Protein AF-0000000066396099 (afdb_homodimer)

Solvent-accessible surface area (backbone atoms only — not comparable to full-atom values): 11880 Å² total; per-residue (Å²): 136,81,82,72,74,80,60,64,64,63,52,60,54,51,55,50,49,56,53,51,49,50,52,51,52,46,45,63,63,67,62,55,61,61,50,61,56,46,36,53,51,38,49,54,51,32,52,45,46,74,74,30,69,67,51,37,47,54,37,65,35,89,91,46,57,46,56,58,45,52,51,54,40,54,76,71,55,81,51,64,67,42,49,52,35,51,53,50,39,54,49,53,50,57,58,66,64,62,67,75,64,79,123,134,80,81,74,77,80,61,64,65,65,53,57,55,53,54,49,48,56,53,50,47,51,51,50,51,47,46,63,66,66,61,56,63,61,51,59,56,44,34,52,51,39,48,53,51,32,53,45,48,73,74,30,68,66,52,38,47,55,36,65,34,92,91,47,56,46,56,58,44,53,52,55,39,54,76,72,54,82,52,64,68,41,48,51,35,52,52,52,39,53,50,53,52,57,57,67,65,61,66,72,66,78,124

Secondary structure (DSSP, 8-state):
-------HHHHHHHHHHHHHHHHHHHHHHH--THHHHHHHHHHHHHHHHHH-HHHHHHHHSTT--HHHHHHHHHHH---HHHHHHHHHHHHHHHHTGGG----/-------HHHHHHHHHHHHHHHHHHHHHHH--THHHHHHHHHHHHHHHHHH-HHHHHHHHSTT--HHHHHHHHHHH---HHHHHHHHHHHHHHHHHHTT----

Radius of gyration: 26.14 Å; Cα contacts (8 Å, |Δi|>4): 152; chains: 2; bounding box: 43×108×33 Å

Organism: Mus musculus (NCBI:txid10090)

pLDDT: mean 83.15, std 18.8, range [32.84, 98.69]

Foldseek 3Di:
DPPPPPPPPVVVVVVVVVVVVVVVVVCVVPPPVVLVVLLVVLQVLLVCLVVDPVSLCQLVPPPHCNLVVLVVCLVVDPRPSSNVSSVSSVVSSVVVVPPPPPD/DPPPPPPPPVVVVVVVVVVVVVVVVVCVVPPPCVLVVLLVVLQVLLVCLVVDPVSLCQLVPPPHCNLVVLVVCLVVDPRPSSNVSSVSSVVSSVVVVPPPPPD

Structure (mmCIF, N/CA/C/O backbone):
data_AF-0000000066396099-model_v1
#
loop_
_entity.id
_entity.type
_entity.pdbx_description
1 polymer 'ATP/GTP binding protein 1'
#
loop_
_atom_site.group_PDB
_atom_site.id
_atom_site.type_symbol
_atom_site.label_atom_id
_atom_site.label_alt_id
_atom_site.label_comp_id
_atom_site.label_asym_id
_atom_site.label_entity_id
_atom_site.label_seq_id
_atom_site.pdbx_PDB_ins_code
_atom_site.Cartn_x
_atom_site.Cartn_y
_atom_site.Cartn_z
_atom_site.occupancy
_atom_site.B_iso_or_equiv
_atom_site.auth_seq_id
_atom_site.auth_comp_id
_atom_site.auth_asym_id
_atom_site.auth_atom_id
_atom_site.pdbx_PDB_model_num
ATOM 1 N N . MET A 1 1 ? 8.336 56.5 14.406 1 33.03 1 MET A N 1
ATOM 2 C CA . MET A 1 1 ? 8.82 55.406 13.578 1 33.03 1 MET A CA 1
ATOM 3 C C . MET A 1 1 ? 8.242 54.062 14.047 1 33.03 1 MET A C 1
ATOM 5 O O . MET A 1 1 ? 8.516 53.625 15.164 1 33.03 1 MET A O 1
ATOM 9 N N . SER A 1 2 ? 6.957 53.688 13.727 1 44.5 2 SER A N 1
ATOM 10 C CA . SER A 1 2 ? 6.148 52.531 14.117 1 44.5 2 SER A CA 1
ATOM 11 C C . SER A 1 2 ? 6.824 51.219 13.734 1 44.5 2 SER A C 1
ATOM 13 O O . SER A 1 2 ? 7.363 51.094 12.633 1 44.5 2 SER A O 1
ATOM 15 N N . LYS A 1 3 ? 7.512 50.531 14.625 1 46.53 3 LYS A N 1
ATOM 16 C CA . LYS A 1 3 ? 8.055 49.188 14.477 1 46.53 3 LYS A CA 1
ATOM 17 C C . LYS A 1 3 ? 7.094 48.281 13.711 1 46.53 3 LYS A C 1
ATOM 19 O O . LYS A 1 3 ? 6.027 47.906 14.227 1 46.53 3 LYS A O 1
ATOM 24 N N . LEU A 1 4 ? 6.984 48.438 12.422 1 47.69 4 LEU A N 1
ATOM 25 C CA . LEU A 1 4 ? 6.246 47.5 11.57 1 47.69 4 LEU A CA 1
ATOM 26 C C . LEU A 1 4 ? 6.652 46.062 11.859 1 47.69 4 LEU A C 1
ATOM 28 O O . LEU A 1 4 ? 7.832 45.719 11.766 1 47.69 4 LEU A O 1
ATOM 32 N N . LYS A 1 5 ? 6.004 45.406 12.672 1 47.47 5 LYS A N 1
ATOM 33 C CA . LYS A 1 5 ? 6.098 43.969 12.992 1 47.47 5 LYS A CA 1
ATOM 34 C C . LYS A 1 5 ? 6.398 43.156 11.742 1 47.47 5 LYS A C 1
ATOM 36 O O . LYS A 1 5 ? 5.699 43.25 10.734 1 47.47 5 LYS A O 1
ATOM 41 N N . VAL A 1 6 ? 7.625 42.688 11.414 1 45.09 6 VAL A N 1
ATOM 42 C CA . VAL A 1 6 ? 8.156 41.719 10.477 1 45.09 6 VAL A CA 1
ATOM 43 C C . VAL A 1 6 ? 7.242 40.5 10.422 1 45.09 6 VAL A C 1
ATOM 45 O O . VAL A 1 6 ? 7.555 39.438 11 1 45.09 6 VAL A O 1
ATOM 48 N N . VAL A 1 7 ? 6.039 40.562 10.633 1 43.91 7 VAL A N 1
ATOM 49 C CA . VAL A 1 7 ? 5.133 39.438 10.539 1 43.91 7 VAL A CA 1
ATOM 50 C C . VAL A 1 7 ? 5.238 38.812 9.148 1 43.91 7 VAL A C 1
ATOM 52 O O . VAL A 1 7 ? 4.836 37.656 8.945 1 43.91 7 VAL A O 1
ATOM 55 N N . GLY A 1 8 ? 5.648 39.594 8.172 1 46.16 8 GLY A N 1
ATOM 56 C CA . GLY A 1 8 ? 5.398 39.156 6.801 1 46.16 8 GLY A CA 1
ATOM 57 C C . GLY A 1 8 ? 6.301 38.031 6.352 1 46.16 8 GLY A C 1
ATOM 58 O O . GLY A 1 8 ? 5.973 37.312 5.414 1 46.16 8 GLY A O 1
ATOM 59 N N . GLU A 1 9 ? 7.516 38.062 6.633 1 48.97 9 GLU A N 1
ATOM 60 C CA . GLU A 1 9 ? 8.469 37.125 6.059 1 48.97 9 GLU A CA 1
ATOM 61 C C . GLU A 1 9 ? 8.234 35.719 6.574 1 48.97 9 GLU A C 1
ATOM 63 O O . GLU A 1 9 ? 8.461 34.75 5.855 1 48.97 9 GLU A O 1
ATOM 68 N N . LYS A 1 10 ? 7.965 35.531 7.781 1 50.78 10 LYS A N 1
ATOM 69 C CA . LYS A 1 10 ? 7.758 34.219 8.391 1 50.78 10 LYS A CA 1
ATOM 70 C C . LYS A 1 10 ? 6.598 33.5 7.727 1 50.78 10 LYS A C 1
ATOM 72 O O . LYS A 1 10 ? 6.574 32.25 7.699 1 50.78 10 LYS A O 1
ATOM 77 N N . SER A 1 11 ? 5.668 34.281 7.164 1 52.5 11 SER A N 1
ATOM 78 C CA . SER A 1 11 ? 4.473 33.688 6.574 1 52.5 11 SER A CA 1
ATOM 79 C C . SER A 1 11 ? 4.812 32.938 5.305 1 52.5 11 SER A C 1
ATOM 81 O O . SER A 1 11 ? 4.316 31.812 5.098 1 52.5 11 SER A O 1
ATOM 83 N N . LEU A 1 12 ? 5.738 33.531 4.484 1 52.62 12 LEU A N 1
ATOM 84 C CA . LEU A 1 12 ? 6.094 32.938 3.213 1 52.62 12 LEU A CA 1
ATOM 85 C C . LEU A 1 12 ? 6.812 31.594 3.438 1 52.62 12 LEU A C 1
ATOM 87 O O . LEU A 1 12 ? 6.598 30.641 2.693 1 52.62 12 LEU A O 1
ATOM 91 N N . THR A 1 13 ? 7.68 31.578 4.398 1 57.34 13 THR A N 1
ATOM 92 C CA . THR A 1 13 ? 8.508 30.406 4.625 1 57.34 13 THR A CA 1
ATOM 93 C C . THR A 1 13 ? 7.672 29.25 5.156 1 57.34 13 THR A C 1
ATOM 95 O O . THR A 1 13 ? 7.918 28.094 4.816 1 57.34 13 THR A O 1
ATOM 98 N N . ASN A 1 14 ? 6.719 29.625 6.016 1 59.75 14 ASN A N 1
ATOM 99 C CA . ASN A 1 14 ? 5.895 28.562 6.574 1 59.75 14 ASN A CA 1
ATOM 100 C C . ASN A 1 14 ? 5.027 27.891 5.508 1 59.75 14 ASN A C 1
ATOM 102 O O . ASN A 1 14 ? 4.828 26.688 5.523 1 59.75 14 ASN A O 1
ATOM 106 N N . SER A 1 15 ? 4.598 28.812 4.512 1 69.62 15 SER A N 1
ATOM 107 C CA . SER A 1 15 ? 3.789 28.297 3.412 1 69.62 15 SER A CA 1
ATOM 108 C C . SER A 1 15 ? 4.574 27.297 2.578 1 69.62 15 SER A C 1
ATOM 110 O O . SER A 1 15 ? 4.039 26.25 2.186 1 69.62 15 SER A O 1
ATOM 112 N N . SER A 1 16 ? 5.828 27.547 2.59 1 80.38 16 SER A N 1
ATOM 113 C CA . SER A 1 16 ? 6.672 26.703 1.751 1 80.38 16 SER A CA 1
ATOM 114 C C . SER A 1 16 ? 6.926 25.344 2.408 1 80.38 16 SER A C 1
ATOM 116 O O . SER A 1 16 ? 7.004 24.328 1.723 1 80.38 16 SER A O 1
ATOM 118 N N . ARG A 1 17 ? 6.883 25.359 3.789 1 90.75 17 ARG A N 1
ATOM 119 C CA . ARG A 1 17 ? 7.195 24.125 4.492 1 90.75 17 ARG A CA 1
ATOM 120 C C . ARG A 1 17 ? 6.074 23.109 4.328 1 90.75 17 ARG A C 1
ATOM 122 O O . ARG A 1 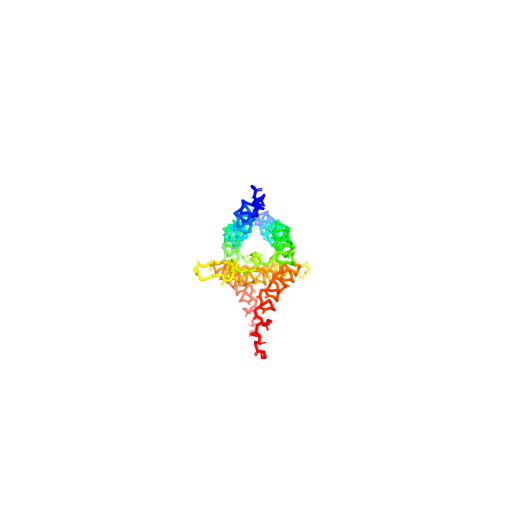17 ? 6.328 21.938 4.023 1 90.75 17 ARG A O 1
ATOM 129 N N . VAL A 1 18 ? 4.844 23.5 4.477 1 94.75 18 VAL A N 1
ATOM 130 C CA . VAL A 1 18 ? 3.715 22.578 4.355 1 94.75 18 VAL A CA 1
ATOM 131 C C . VAL A 1 18 ? 3.627 22.062 2.924 1 94.75 18 VAL A C 1
ATOM 133 O O . VAL A 1 18 ? 3.318 20.875 2.705 1 94.75 18 VAL A O 1
ATOM 136 N N . VAL A 1 19 ? 3.918 22.922 1.988 1 93.31 19 VAL A N 1
ATOM 137 C CA . VAL A 1 19 ? 3.902 22.531 0.583 1 93.31 19 VAL A CA 1
ATOM 138 C C . VAL A 1 19 ? 4.949 21.453 0.336 1 93.31 19 VAL A C 1
ATOM 140 O O . VAL A 1 19 ? 4.68 20.469 -0.354 1 93.31 19 VAL A O 1
ATOM 143 N N . GLY A 1 20 ? 6.059 21.625 0.982 1 95.12 20 GLY A N 1
ATOM 144 C CA . GLY A 1 20 ? 7.102 20.609 0.867 1 95.12 20 GLY A CA 1
ATOM 145 C C . GLY A 1 20 ? 6.715 19.281 1.485 1 95.12 20 GLY A C 1
ATOM 146 O O . GLY A 1 20 ? 6.961 18.219 0.901 1 95.12 20 GLY A O 1
ATOM 147 N N . LEU A 1 21 ? 6.047 19.234 2.566 1 97.19 21 LEU A N 1
ATOM 148 C CA . LEU A 1 21 ? 5.609 18.031 3.236 1 97.19 21 LEU A CA 1
ATOM 149 C C . LEU A 1 21 ? 4.508 17.328 2.439 1 97.19 21 LEU A C 1
ATOM 151 O O . LEU A 1 21 ? 4.508 16.109 2.309 1 97.19 21 LEU A O 1
ATOM 155 N N . LEU A 1 22 ? 3.633 18.109 1.872 1 97.12 22 LEU A N 1
ATOM 156 C CA . LEU A 1 22 ? 2.58 17.562 1.025 1 97.12 22 LEU A CA 1
ATOM 157 C C . LEU A 1 22 ? 3.17 16.906 -0.22 1 97.12 22 LEU A C 1
ATOM 159 O O . LEU A 1 22 ? 2.707 15.844 -0.648 1 97.12 22 LEU A O 1
ATOM 163 N N . ALA A 1 23 ? 4.18 17.516 -0.765 1 95.25 23 ALA A N 1
ATOM 164 C CA . ALA A 1 23 ? 4.84 16.938 -1.933 1 95.25 23 ALA A CA 1
ATOM 165 C C . ALA A 1 23 ? 5.508 15.609 -1.585 1 95.25 23 ALA A C 1
ATOM 167 O O . ALA A 1 23 ? 5.461 14.664 -2.371 1 95.25 23 ALA A O 1
ATOM 168 N N . GLN A 1 24 ? 6.117 15.531 -0.448 1 94.94 24 GLN A N 1
ATOM 169 C CA . GLN A 1 24 ? 6.707 14.281 0.02 1 94.94 24 GLN A CA 1
ATOM 170 C C . GLN A 1 24 ? 5.641 13.203 0.201 1 94.94 24 GLN A C 1
ATOM 172 O O . GLN A 1 24 ? 5.836 12.055 -0.198 1 94.94 24 GLN A O 1
ATOM 177 N N . LEU A 1 25 ? 4.508 13.531 0.756 1 95.75 25 LEU A N 1
ATOM 178 C CA . LEU A 1 25 ? 3.41 12.602 0.977 1 95.75 25 LEU A CA 1
ATOM 179 C C . LEU A 1 25 ? 2.869 12.07 -0.349 1 95.75 25 LEU A C 1
ATOM 181 O O . LEU A 1 25 ? 2.572 10.883 -0.474 1 95.75 25 LEU A O 1
ATOM 185 N N . GLU A 1 26 ? 2.775 12.945 -1.325 1 95 26 GLU A N 1
ATOM 186 C CA . GLU A 1 26 ? 2.354 12.547 -2.664 1 95 26 GLU A CA 1
ATOM 187 C C . GLU A 1 26 ? 3.34 11.562 -3.281 1 95 26 GLU A C 1
ATOM 189 O O . GLU A 1 26 ? 2.936 10.562 -3.887 1 95 26 GLU A O 1
ATOM 194 N N . LYS A 1 27 ? 4.602 11.781 -3.107 1 92.12 27 LYS A N 1
ATOM 195 C CA . LYS A 1 27 ? 5.633 10.906 -3.654 1 92.12 27 LYS A CA 1
ATOM 196 C C . LYS A 1 27 ? 5.582 9.523 -3.004 1 92.12 27 LYS A C 1
ATOM 198 O O . LYS A 1 27 ? 5.668 8.508 -3.689 1 92.12 27 LYS A O 1
ATOM 203 N N . ILE A 1 28 ? 5.492 9.43 -1.704 1 90.19 28 ILE A N 1
ATOM 204 C CA . ILE A 1 28 ? 5.367 8.164 -0.979 1 90.19 28 ILE A CA 1
ATOM 205 C C . ILE A 1 28 ? 4.184 7.371 -1.528 1 90.19 28 ILE A C 1
ATOM 207 O O . ILE A 1 28 ? 4.27 6.152 -1.691 1 90.19 28 ILE A O 1
ATOM 211 N N . ASN A 1 29 ? 3.121 8.023 -1.754 1 88.62 29 ASN A N 1
ATOM 212 C CA . ASN A 1 29 ? 1.896 7.387 -2.229 1 88.62 29 ASN A CA 1
ATOM 213 C C . ASN A 1 29 ? 2.057 6.855 -3.65 1 88.62 29 ASN A C 1
ATOM 215 O O . ASN A 1 29 ? 1.455 5.84 -4.008 1 88.62 29 ASN A O 1
ATOM 219 N N . THR A 1 30 ? 2.893 7.457 -4.531 1 85.44 30 THR A N 1
ATOM 220 C CA . THR A 1 30 ? 3.002 7.117 -5.945 1 85.44 30 THR A CA 1
ATOM 221 C C . THR A 1 30 ? 4.145 6.133 -6.176 1 85.44 30 THR A C 1
ATOM 223 O O . THR A 1 30 ? 4.047 5.25 -7.031 1 85.44 30 THR A O 1
ATOM 226 N N . ASP A 1 31 ? 5.305 6.285 -5.586 1 70.69 31 ASP A N 1
ATOM 227 C CA . ASP A 1 31 ? 6.543 5.578 -5.902 1 70.69 31 ASP A CA 1
ATOM 228 C C . ASP A 1 31 ? 6.555 4.188 -5.277 1 70.69 31 ASP A C 1
ATOM 230 O O . ASP A 1 31 ? 7.574 3.494 -5.309 1 70.69 31 ASP A O 1
ATOM 234 N N . SER A 1 32 ? 5.543 3.777 -4.887 1 68.19 32 SER A N 1
ATOM 235 C CA . SER A 1 32 ? 5.703 2.457 -4.285 1 68.19 32 SER A CA 1
ATOM 236 C C . SER A 1 32 ? 6.25 1.454 -5.293 1 68.19 32 SER A C 1
ATOM 238 O O . SER A 1 32 ? 5.527 1.009 -6.188 1 68.19 32 SER A O 1
ATOM 240 N N . THR A 1 33 ? 7.578 1.386 -5.719 1 74.25 33 THR A N 1
ATOM 241 C CA . THR A 1 33 ? 8.344 0.394 -6.469 1 74.25 33 THR A CA 1
ATOM 242 C C . THR A 1 33 ? 7.918 -1.02 -6.082 1 74.25 33 THR A C 1
ATOM 244 O O . THR A 1 33 ? 8.016 -1.945 -6.891 1 74.25 33 THR A O 1
ATOM 247 N N . GLU A 1 34 ? 7.371 -1.121 -5.031 1 79.75 34 GLU A N 1
ATOM 248 C CA . GLU A 1 34 ? 6.914 -2.406 -4.512 1 79.75 34 GLU A CA 1
ATOM 249 C C . GLU A 1 34 ? 5.855 -3.025 -5.418 1 79.75 34 GLU A C 1
ATOM 251 O O . GLU A 1 34 ? 5.836 -4.242 -5.617 1 79.75 34 GLU A O 1
ATOM 256 N N . SER A 1 35 ? 5.215 -2.24 -6.191 1 84.25 35 SER A N 1
ATOM 257 C CA . SER A 1 35 ? 4.16 -2.76 -7.055 1 84.25 35 SER A CA 1
ATOM 258 C C . SER A 1 35 ? 4.742 -3.484 -8.266 1 84.25 35 SER A C 1
ATOM 260 O O . SER A 1 35 ? 4.305 -4.586 -8.602 1 84.25 35 SER A O 1
ATOM 262 N N . ASP A 1 36 ? 5.816 -2.889 -8.836 1 88.38 36 ASP A N 1
ATOM 263 C CA . ASP A 1 36 ? 6.434 -3.541 -9.984 1 88.38 36 ASP A CA 1
ATOM 264 C C . ASP A 1 36 ? 7.039 -4.887 -9.594 1 88.38 36 ASP A C 1
ATOM 266 O O . ASP A 1 36 ? 6.883 -5.875 -10.312 1 88.38 36 ASP A O 1
ATOM 270 N N . THR A 1 37 ? 7.715 -4.848 -8.516 1 92.81 37 THR A N 1
ATOM 271 C CA . THR A 1 37 ? 8.328 -6.082 -8.031 1 92.81 37 THR A CA 1
ATOM 272 C C . THR A 1 37 ? 7.262 -7.129 -7.719 1 92.81 37 THR A C 1
ATOM 274 O O . THR A 1 37 ? 7.398 -8.297 -8.094 1 92.81 37 THR A O 1
ATOM 277 N N . ALA A 1 38 ? 6.176 -6.715 -7.141 1 94.06 38 ALA A N 1
ATOM 278 C CA . ALA A 1 38 ? 5.094 -7.641 -6.824 1 94.06 38 ALA A CA 1
ATOM 279 C C . ALA A 1 38 ? 4.453 -8.188 -8.094 1 94.06 38 ALA A C 1
ATOM 281 O O . ALA A 1 38 ? 4.156 -9.383 -8.188 1 94.06 38 ALA A O 1
ATOM 282 N N . ARG A 1 39 ? 4.27 -7.336 -9.078 1 95.62 39 ARG A N 1
ATOM 283 C CA . ARG A 1 39 ? 3.727 -7.758 -10.367 1 95.62 39 ARG A CA 1
ATOM 284 C C . ARG A 1 39 ? 4.59 -8.844 -10.992 1 95.62 39 ARG A C 1
ATOM 286 O O . ARG A 1 39 ? 4.074 -9.859 -11.469 1 95.62 39 ARG A O 1
ATOM 293 N N . TYR A 1 40 ? 5.902 -8.641 -10.914 1 97.31 40 TYR A N 1
ATOM 294 C CA . TYR A 1 40 ? 6.852 -9.586 -11.492 1 97.31 40 TYR A CA 1
ATOM 295 C C . TYR A 1 40 ? 6.816 -10.914 -10.734 1 97.31 40 TYR A C 1
ATOM 297 O O . TYR A 1 40 ? 6.695 -11.977 -11.352 1 97.31 40 TYR A O 1
ATOM 305 N N . VAL A 1 41 ? 6.852 -10.922 -9.477 1 97.69 41 VAL A N 1
ATOM 306 C CA . VAL A 1 41 ? 6.887 -12.125 -8.641 1 97.69 41 VAL A CA 1
ATOM 307 C C . VAL A 1 41 ? 5.594 -12.914 -8.82 1 97.69 41 VAL A C 1
ATOM 309 O O . VAL A 1 41 ? 5.625 -14.125 -9.023 1 97.69 41 VAL A O 1
ATOM 312 N N . THR A 1 42 ? 4.48 -12.273 -8.875 1 98.31 42 THR A N 1
ATOM 313 C CA . THR A 1 42 ? 3.203 -12.969 -8.992 1 98.31 42 THR A CA 1
ATOM 314 C C . THR A 1 42 ? 3.029 -13.547 -10.398 1 98.31 42 THR A C 1
ATOM 316 O O . THR A 1 42 ? 2.441 -14.617 -10.562 1 98.31 42 THR A O 1
ATOM 319 N N . SER A 1 43 ? 3.551 -12.906 -11.398 1 98.25 43 SER A N 1
ATOM 320 C CA . SER A 1 43 ? 3.531 -13.453 -12.75 1 98.25 43 SER A CA 1
ATOM 321 C C . SER A 1 43 ? 4.332 -14.742 -12.836 1 98.25 43 SER A C 1
ATOM 323 O O . SER A 1 43 ? 3.904 -15.703 -13.484 1 98.25 43 SER A O 1
ATOM 325 N N . LYS A 1 44 ? 5.457 -14.82 -12.18 1 97.31 44 LYS A N 1
ATOM 326 C CA . LYS A 1 44 ? 6.281 -16.016 -12.164 1 97.31 44 LYS A CA 1
ATOM 327 C C . LYS A 1 44 ? 5.574 -17.172 -11.445 1 97.31 44 LYS A C 1
ATOM 329 O O . LYS A 1 44 ? 5.586 -18.312 -11.914 1 97.31 44 LYS A O 1
ATOM 334 N N . ILE A 1 45 ? 4.98 -16.875 -10.383 1 98 45 ILE A N 1
ATOM 335 C CA . ILE A 1 45 ? 4.23 -17.875 -9.641 1 98 45 ILE A CA 1
ATOM 336 C C . ILE A 1 45 ? 3.084 -18.406 -10.5 1 98 45 ILE A C 1
ATOM 338 O O . ILE A 1 45 ? 2.855 -19.625 -10.562 1 98 45 ILE A O 1
ATOM 342 N N . LEU A 1 46 ? 2.385 -17.531 -11.148 1 97.94 46 LEU A N 1
ATOM 343 C CA . LEU A 1 46 ? 1.279 -17.922 -12.023 1 97.94 46 LEU A CA 1
ATOM 344 C C . LEU A 1 46 ? 1.762 -18.844 -13.133 1 97.94 46 LEU A C 1
ATOM 346 O O . LEU A 1 46 ? 1.176 -19.906 -13.359 1 97.94 46 LEU A O 1
ATOM 350 N N . HIS A 1 47 ? 2.814 -18.469 -13.758 1 97.12 47 HIS A N 1
ATOM 351 C CA . HIS A 1 47 ? 3.371 -19.312 -14.812 1 97.12 47 HIS A CA 1
ATOM 352 C C . HIS A 1 47 ? 3.697 -20.703 -14.305 1 97.12 47 HIS A C 1
ATOM 354 O O . HIS A 1 47 ? 3.354 -21.703 -14.938 1 97.12 47 HIS A O 1
ATOM 360 N N . LEU A 1 48 ? 4.348 -20.828 -13.148 1 95.69 48 LEU A N 1
ATOM 361 C CA . LEU A 1 48 ? 4.707 -22.109 -12.555 1 95.69 48 LEU A CA 1
ATOM 362 C C . LEU A 1 48 ? 3.457 -22.922 -12.219 1 95.69 48 LEU A C 1
ATOM 364 O O . LEU A 1 48 ? 3.398 -24.125 -12.492 1 95.69 48 LEU A O 1
ATOM 368 N N . ALA A 1 49 ? 2.494 -22.266 -11.633 1 94.69 49 ALA A N 1
ATOM 369 C CA . ALA A 1 49 ? 1.254 -22.938 -11.258 1 94.69 49 ALA A CA 1
ATOM 370 C C . ALA A 1 49 ? 0.538 -23.469 -12.492 1 94.69 49 ALA A C 1
ATOM 372 O O . ALA A 1 49 ? -0.067 -24.547 -12.445 1 94.69 49 ALA A O 1
ATOM 373 N N . GLN A 1 50 ? 0.613 -22.797 -13.578 1 94.75 50 GLN A N 1
ATOM 374 C CA . GLN A 1 50 ? -0.047 -23.203 -14.812 1 94.75 50 GLN A CA 1
ATOM 375 C C . GLN A 1 50 ? 0.717 -24.344 -15.484 1 94.75 50 GLN A C 1
ATOM 377 O O . GLN A 1 50 ? 0.12 -25.188 -16.156 1 94.75 50 GLN A O 1
ATOM 382 N N . SER A 1 51 ? 1.979 -24.391 -15.289 1 92.5 51 SER A N 1
ATOM 383 C CA . SER A 1 51 ? 2.807 -25.328 -16.047 1 92.5 51 SER A CA 1
ATOM 384 C C . SER A 1 51 ? 3.107 -26.578 -15.234 1 92.5 51 SER A C 1
ATOM 386 O O . SER A 1 51 ? 3.479 -27.609 -15.789 1 92.5 51 SER A O 1
ATOM 388 N N . GLN A 1 52 ? 2.973 -26.531 -13.867 1 91.12 52 GLN A N 1
ATOM 389 C CA . GLN A 1 52 ? 3.443 -27.641 -13.031 1 91.12 52 GLN A CA 1
ATOM 390 C C . GLN A 1 52 ? 2.391 -28.031 -12 1 91.12 52 GLN A C 1
ATOM 392 O O . GLN A 1 52 ? 2.088 -27.266 -11.086 1 91.12 52 GLN A O 1
ATOM 397 N N . GLU A 1 53 ? 2.02 -29.312 -11.977 1 90.12 53 GLU A N 1
ATOM 398 C CA . GLU A 1 53 ? 1.044 -29.828 -11.031 1 90.12 53 GLU A CA 1
ATOM 399 C C . GLU A 1 53 ? 1.646 -29.953 -9.633 1 90.12 53 GLU A C 1
ATOM 401 O O . GLU A 1 53 ? 0.966 -29.703 -8.633 1 90.12 53 GLU A O 1
ATOM 406 N N . LYS A 1 54 ? 2.795 -30.312 -9.578 1 88.44 54 LYS A N 1
ATOM 407 C CA . LYS A 1 54 ? 3.49 -30.453 -8.297 1 88.44 54 LYS A CA 1
ATOM 408 C C . LYS A 1 54 ? 3.484 -29.125 -7.531 1 88.44 54 LYS A C 1
ATOM 410 O O . LYS A 1 54 ? 3.324 -29.125 -6.309 1 88.44 54 LYS A O 1
ATOM 415 N N . THR A 1 55 ? 3.627 -28.062 -8.273 1 91.81 55 THR A N 1
ATOM 416 C CA . THR A 1 55 ? 3.607 -26.734 -7.664 1 91.81 55 THR A CA 1
ATOM 417 C C . THR A 1 55 ? 2.246 -26.438 -7.043 1 91.81 55 THR A C 1
ATOM 419 O O . THR A 1 55 ? 2.166 -25.938 -5.918 1 91.81 55 THR A O 1
ATOM 422 N N . ARG A 1 56 ? 1.221 -26.734 -7.664 1 92.94 56 ARG A N 1
ATOM 423 C CA . ARG A 1 56 ? -0.126 -26.531 -7.145 1 92.94 56 ARG A CA 1
ATOM 424 C C . ARG A 1 56 ? -0.35 -27.312 -5.863 1 92.94 56 ARG A C 1
ATOM 426 O O . ARG A 1 56 ? -0.914 -26.797 -4.895 1 92.94 56 ARG A O 1
ATOM 433 N N . ARG A 1 57 ? 0.143 -28.5 -5.852 1 89.38 57 ARG A N 1
ATOM 434 C CA . ARG A 1 57 ? 0.008 -29.359 -4.672 1 89.38 57 ARG A CA 1
ATOM 435 C C . ARG A 1 57 ? 0.812 -28.812 -3.502 1 89.38 57 ARG A C 1
ATOM 437 O O . ARG A 1 57 ? 0.311 -28.734 -2.377 1 89.38 57 ARG A O 1
ATOM 444 N N . GLU A 1 58 ? 1.991 -28.375 -3.791 1 90.56 58 GLU A N 1
ATOM 445 C CA . GLU A 1 58 ? 2.869 -27.812 -2.764 1 90.56 58 GLU A CA 1
ATOM 446 C C . GLU A 1 58 ? 2.264 -26.578 -2.129 1 90.56 58 GLU A C 1
ATOM 448 O O . GLU A 1 58 ? 2.338 -26.391 -0.911 1 90.56 58 GLU A O 1
ATOM 453 N N . MET A 1 59 ? 1.611 -25.797 -2.904 1 93.19 59 MET A N 1
ATOM 454 C CA . MET A 1 59 ? 1.034 -24.547 -2.416 1 93.19 59 MET A CA 1
ATOM 455 C C . MET A 1 59 ? -0.213 -24.812 -1.58 1 93.19 59 MET A C 1
ATOM 457 O O . MET A 1 59 ? -0.602 -23.984 -0.756 1 93.19 59 MET A O 1
ATOM 461 N N . THR A 1 60 ? -0.751 -25.953 -1.805 1 91.44 60 THR A N 1
ATOM 462 C CA . THR A 1 60 ? -2.006 -26.266 -1.125 1 91.44 60 THR A CA 1
ATOM 463 C C . THR A 1 60 ? -1.794 -27.328 -0.053 1 91.44 60 THR A C 1
ATOM 465 O O . THR A 1 60 ? -2.732 -27.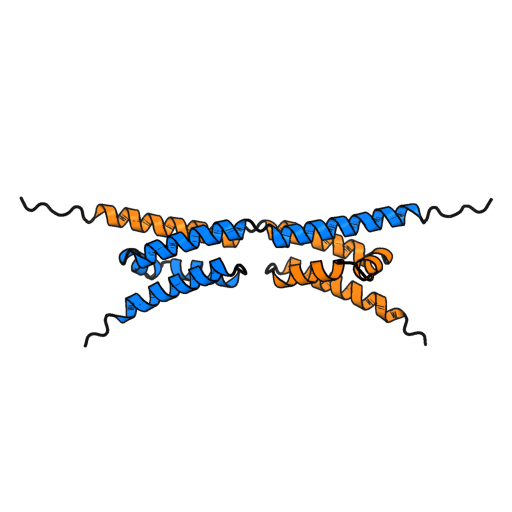688 0.657 1 91.44 60 THR A O 1
ATOM 468 N N . THR A 1 61 ? -0.576 -27.828 0.055 1 87.69 61 THR A N 1
ATOM 469 C CA . THR A 1 61 ? -0.282 -28.906 0.99 1 87.69 61 THR A CA 1
ATOM 470 C C . THR A 1 61 ? -0.477 -28.438 2.432 1 87.69 61 THR A C 1
ATOM 472 O O . THR A 1 61 ? -0.306 -27.25 2.736 1 87.69 61 THR A O 1
ATOM 475 N N . LYS A 1 62 ? -0.825 -29.391 3.293 1 85.88 62 LYS A N 1
ATOM 476 C CA . LYS A 1 62 ? -1.003 -29.125 4.719 1 85.88 62 LYS A CA 1
ATOM 477 C C . LYS A 1 62 ? 0.275 -28.562 5.332 1 85.88 62 LYS A C 1
ATOM 479 O O . LYS A 1 62 ? 1.366 -29.094 5.102 1 85.88 62 LYS A O 1
ATOM 484 N N . GLY A 1 63 ? 0.216 -27.531 6.066 1 88.31 63 GLY A N 1
ATOM 485 C CA . GLY A 1 63 ? 1.367 -26.906 6.699 1 88.31 63 GLY A CA 1
ATOM 486 C C . GLY A 1 63 ? 2.045 -25.875 5.816 1 88.31 63 GLY A C 1
ATOM 487 O O . GLY A 1 63 ? 2.926 -25.141 6.277 1 88.31 63 GLY A O 1
ATOM 488 N N . SER A 1 64 ? 1.594 -25.812 4.477 1 87.12 64 SER A N 1
ATOM 489 C CA . SER A 1 64 ? 2.146 -24.797 3.588 1 87.12 64 SER A CA 1
ATOM 490 C C . SER A 1 64 ? 1.506 -23.438 3.836 1 87.12 64 SER A C 1
ATOM 492 O O . SER A 1 64 ? 0.344 -23.359 4.238 1 87.12 64 SER A O 1
ATOM 494 N N . THR A 1 65 ? 2.332 -22.438 3.602 1 92 65 THR A N 1
ATOM 495 C CA . THR A 1 65 ? 1.796 -21.109 3.82 1 92 65 THR A CA 1
ATOM 496 C C . THR A 1 65 ? 1.532 -20.406 2.492 1 92 65 THR A C 1
ATOM 498 O O . THR A 1 65 ? 1.412 -19.172 2.445 1 92 65 THR A O 1
ATOM 501 N N . GLY A 1 66 ? 1.569 -21.172 1.411 1 93.81 66 GLY A N 1
ATOM 502 C CA . GLY A 1 66 ? 1.434 -20.578 0.091 1 93.81 66 GLY A CA 1
ATOM 503 C C . GLY A 1 66 ? 0.157 -19.766 -0.072 1 93.81 66 GLY A C 1
ATOM 504 O O . GLY A 1 66 ? 0.202 -18.594 -0.43 1 93.81 66 GLY A O 1
ATOM 505 N N . MET A 1 67 ? -0.968 -20.391 0.336 1 94 67 MET A N 1
ATOM 506 C CA . MET A 1 67 ? -2.26 -19.719 0.199 1 94 67 MET A CA 1
ATOM 507 C C . MET A 1 67 ? -2.352 -18.516 1.131 1 94 67 MET A C 1
ATOM 509 O O . MET A 1 67 ? -2.879 -17.469 0.75 1 94 67 MET A O 1
ATOM 513 N N . GLU A 1 68 ? -1.824 -18.703 2.303 1 95.88 68 GLU A N 1
ATOM 514 C CA . GLU A 1 68 ? -1.867 -17.609 3.271 1 95.88 68 GLU A CA 1
ATOM 515 C C . GLU A 1 68 ? -1.087 -16.391 2.773 1 95.88 68 GLU A C 1
ATOM 517 O O . GLU A 1 68 ? -1.533 -15.258 2.928 1 95.88 68 GLU A O 1
ATOM 522 N N . VAL A 1 69 ? 0.03 -16.594 2.17 1 97 69 VAL A N 1
ATOM 523 C CA . VAL A 1 69 ? 0.865 -15.523 1.636 1 97 69 VAL A CA 1
ATOM 524 C C . VAL A 1 69 ? 0.131 -14.812 0.5 1 97 69 VAL A C 1
ATOM 526 O O . VAL A 1 69 ? 0.097 -13.578 0.448 1 97 69 VAL A O 1
ATOM 529 N N . LEU A 1 70 ? -0.519 -15.539 -0.333 1 98 70 LEU A N 1
ATOM 530 C CA . LEU A 1 70 ? -1.251 -14.953 -1.451 1 98 70 LEU A CA 1
ATOM 531 C C . LEU A 1 70 ? -2.42 -14.109 -0.953 1 98 70 LEU A C 1
ATOM 533 O O . LEU A 1 70 ? -2.623 -12.984 -1.418 1 98 70 LEU A O 1
ATOM 537 N N . LEU A 1 71 ? -3.094 -14.594 0.014 1 97.81 71 LEU A N 1
ATOM 538 C CA . LEU A 1 71 ? -4.258 -13.891 0.54 1 97.81 71 LEU A CA 1
ATOM 539 C C . LEU A 1 71 ? -3.832 -12.633 1.291 1 97.81 71 LEU A C 1
ATOM 541 O O . LEU A 1 71 ? -4.465 -11.578 1.159 1 97.81 71 LEU A O 1
ATOM 545 N N . SER A 1 72 ? -2.84 -12.797 2.094 1 95.25 72 SER A N 1
ATOM 546 C CA . SER A 1 72 ? -2.35 -11.625 2.807 1 95.25 72 SER A CA 1
ATOM 547 C C . SER A 1 72 ? -1.892 -10.539 1.838 1 95.25 72 SER A C 1
ATOM 549 O O . SER A 1 72 ? -2.143 -9.352 2.062 1 95.25 72 SER A O 1
ATOM 551 N N . THR A 1 73 ? -1.169 -10.883 0.795 1 94.44 73 THR A N 1
ATOM 552 C CA . THR A 1 73 ? -0.736 -9.922 -0.213 1 94.44 73 THR A CA 1
ATOM 553 C C . THR A 1 73 ? -1.938 -9.258 -0.883 1 94.44 73 THR A C 1
ATOM 555 O O . THR A 1 73 ? -1.941 -8.047 -1.106 1 94.44 73 THR A O 1
ATOM 558 N N . LEU A 1 74 ? -2.994 -10.062 -1.176 1 96.06 74 LEU A N 1
ATOM 559 C CA . LEU A 1 74 ? -4.199 -9.555 -1.817 1 96.06 74 LEU A CA 1
ATOM 560 C C . LEU A 1 74 ? -4.875 -8.5 -0.946 1 96.06 74 LEU A C 1
ATOM 562 O O . LEU A 1 74 ? -5.344 -7.477 -1.452 1 96.06 74 LEU A O 1
ATOM 566 N N . GLU A 1 75 ? -4.887 -8.602 0.332 1 93.31 75 GLU A N 1
ATOM 567 C CA . GLU A 1 75 ? -5.523 -7.699 1.284 1 93.31 75 GLU A CA 1
ATOM 568 C C . GLU A 1 75 ? -4.801 -6.359 1.34 1 93.31 75 GLU A C 1
ATOM 570 O O . GLU A 1 75 ? -5.395 -5.34 1.694 1 93.31 75 GLU A O 1
ATOM 575 N N . ASN A 1 76 ? -3.588 -6.383 0.889 1 87.25 76 ASN A N 1
ATOM 576 C CA . ASN A 1 76 ? -2.762 -5.203 1.132 1 87.25 76 ASN A CA 1
ATOM 577 C C . ASN A 1 76 ? -2.346 -4.531 -0.173 1 87.25 76 ASN A C 1
ATOM 579 O O . ASN A 1 76 ? -1.666 -3.504 -0.158 1 87.25 76 ASN A O 1
ATOM 583 N N . THR A 1 77 ? -2.699 -5.129 -1.316 1 89.31 77 THR A N 1
ATOM 584 C CA . THR A 1 77 ? -2.242 -4.602 -2.598 1 89.31 77 THR A CA 1
ATOM 585 C C . THR A 1 77 ? -3.357 -3.822 -3.289 1 89.31 77 THR A C 1
ATOM 587 O O . THR A 1 77 ? -4.508 -4.266 -3.316 1 89.31 77 THR A O 1
ATOM 590 N N . LYS A 1 78 ? -3.035 -2.635 -3.824 1 85.31 78 LYS A N 1
ATOM 591 C CA . LYS A 1 78 ? -3.986 -1.84 -4.594 1 85.31 78 LYS A CA 1
ATOM 592 C C . LYS A 1 78 ? -3.707 -1.944 -6.09 1 85.31 78 LYS A C 1
ATOM 594 O O . LYS A 1 78 ? -4.566 -1.619 -6.91 1 85.31 78 LYS A O 1
ATOM 599 N N . ASP A 1 79 ? -2.541 -2.408 -6.383 1 88.44 79 ASP A N 1
ATOM 600 C CA . ASP A 1 79 ? -2.133 -2.5 -7.781 1 88.44 79 ASP A CA 1
ATOM 601 C C . ASP A 1 79 ? -2.973 -3.529 -8.531 1 88.44 79 ASP A C 1
ATOM 603 O O . ASP A 1 79 ? -2.957 -4.715 -8.195 1 88.44 79 ASP A O 1
ATOM 607 N N . LEU A 1 80 ? -3.637 -3.098 -9.609 1 92.44 80 LEU A N 1
ATOM 608 C CA . LEU A 1 80 ? -4.645 -3.889 -10.305 1 92.44 80 LEU A CA 1
ATOM 609 C C . LEU A 1 80 ? -4.02 -5.125 -10.945 1 92.44 80 LEU A C 1
ATOM 61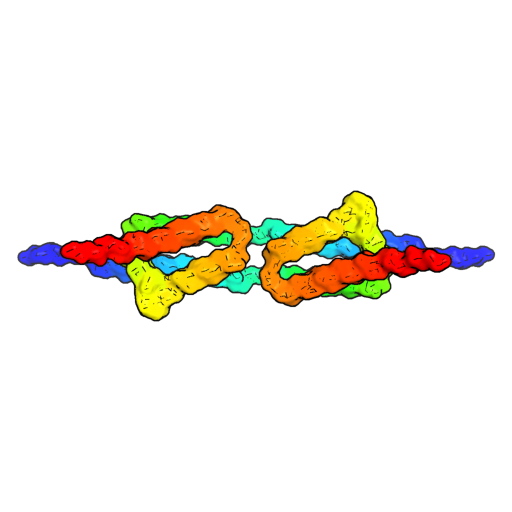1 O O . LEU A 1 80 ? -4.566 -6.227 -10.844 1 92.44 80 LEU A O 1
ATOM 615 N N . GLN A 1 81 ? -2.883 -4.984 -11.539 1 95.69 81 GLN A N 1
ATOM 616 C CA . GLN A 1 81 ? -2.273 -6.129 -12.203 1 95.69 81 GLN A CA 1
ATOM 617 C C . GLN A 1 81 ? -1.835 -7.184 -11.188 1 95.69 81 GLN A C 1
ATOM 619 O O . GLN A 1 81 ? -1.96 -8.383 -11.438 1 95.69 81 GLN A O 1
ATOM 624 N N . THR A 1 82 ? -1.271 -6.758 -10.102 1 96.56 82 THR A N 1
ATOM 625 C CA . THR A 1 82 ? -0.917 -7.695 -9.047 1 96.56 82 THR A CA 1
ATOM 626 C C . THR A 1 82 ? -2.156 -8.414 -8.516 1 96.56 82 THR A C 1
ATOM 628 O O . THR A 1 82 ? -2.145 -9.633 -8.336 1 96.56 82 THR A O 1
ATOM 631 N N . VAL A 1 83 ? -3.234 -7.781 -8.352 1 97.5 83 VAL A N 1
ATOM 632 C CA . VAL A 1 83 ? -4.492 -8.352 -7.879 1 97.5 83 VAL A CA 1
ATOM 633 C C . VAL A 1 83 ? -4.977 -9.414 -8.859 1 97.5 83 VAL A C 1
ATOM 635 O O . VAL A 1 83 ? -5.309 -10.531 -8.453 1 97.5 83 VAL A O 1
ATOM 638 N N . LEU A 1 84 ? -4.934 -9.125 -10.109 1 98.44 84 LEU A N 1
ATOM 639 C CA . LEU A 1 84 ? -5.395 -10.055 -11.141 1 98.44 84 LEU A CA 1
ATOM 640 C C . LEU A 1 84 ? -4.516 -11.297 -11.18 1 98.44 84 LEU A C 1
ATOM 642 O O . LEU A 1 84 ? -5.023 -12.414 -11.32 1 98.44 84 LEU A O 1
ATOM 646 N N . ASN A 1 85 ? -3.279 -11.078 -11.094 1 98.19 85 ASN A N 1
ATOM 647 C CA . ASN A 1 85 ? -2.367 -12.219 -11.07 1 98.19 85 ASN A CA 1
ATOM 648 C C . ASN A 1 85 ? -2.668 -13.148 -9.891 1 98.19 85 ASN A C 1
ATOM 650 O O . ASN A 1 85 ? -2.717 -14.367 -10.055 1 98.19 85 ASN A O 1
ATOM 654 N N . ILE A 1 86 ? -2.836 -12.617 -8.703 1 98.69 86 ILE A N 1
ATOM 655 C CA . ILE A 1 86 ? -3.098 -13.414 -7.512 1 98.69 86 ILE A CA 1
ATOM 656 C C . ILE A 1 86 ? -4.418 -14.164 -7.676 1 98.69 86 ILE A C 1
ATOM 658 O O . ILE A 1 86 ? -4.5 -15.359 -7.375 1 98.69 86 ILE A O 1
ATOM 662 N N . LEU A 1 87 ? -5.398 -13.523 -8.227 1 98.44 87 LEU A N 1
ATOM 663 C CA . LEU A 1 87 ? -6.691 -14.172 -8.445 1 98.44 87 LEU A CA 1
ATOM 664 C C . LEU A 1 87 ? -6.562 -15.336 -9.422 1 98.44 87 LEU A C 1
ATOM 666 O O . LEU A 1 87 ? -7.156 -16.391 -9.211 1 98.44 87 LEU A O 1
ATOM 670 N N . SER A 1 88 ? -5.789 -15.172 -10.406 1 98.25 88 SER A N 1
ATOM 671 C CA . SER A 1 88 ? -5.543 -16.234 -11.367 1 98.25 88 SER A CA 1
ATOM 672 C C . SER A 1 88 ? -4.836 -17.422 -10.719 1 98.25 88 SER A C 1
ATOM 674 O O . SER A 1 88 ? -5.164 -18.578 -11 1 98.25 88 SER A O 1
ATOM 676 N N . ILE A 1 89 ? -3.855 -17.141 -9.906 1 98.12 89 ILE A N 1
ATOM 677 C CA . ILE A 1 89 ? -3.156 -18.203 -9.188 1 98.12 89 ILE A CA 1
ATOM 678 C C . ILE A 1 89 ? -4.148 -19 -8.336 1 98.12 89 ILE A C 1
ATOM 680 O O . ILE A 1 89 ? -4.156 -20.219 -8.359 1 98.12 89 ILE A O 1
ATOM 684 N N . LEU A 1 90 ? -4.988 -18.266 -7.641 1 97.56 90 LEU A N 1
ATOM 685 C CA . LEU A 1 90 ? -5.945 -18.922 -6.75 1 97.56 90 LEU A CA 1
ATOM 686 C C . LEU A 1 90 ? -6.914 -19.797 -7.535 1 97.56 90 LEU A C 1
ATOM 688 O O . LEU A 1 90 ? -7.262 -20.891 -7.094 1 97.56 90 LEU A O 1
ATOM 692 N N . ILE A 1 91 ? -7.324 -19.406 -8.664 1 97.25 91 ILE A N 1
ATOM 693 C CA . ILE A 1 91 ? -8.203 -20.172 -9.531 1 97.25 91 ILE A CA 1
ATOM 694 C C . ILE A 1 91 ? -7.496 -21.453 -9.984 1 97.25 91 ILE A C 1
ATOM 696 O O . ILE A 1 91 ? -8.086 -22.531 -9.977 1 97.25 91 ILE A O 1
ATOM 700 N N . GLU A 1 92 ? -6.285 -21.359 -10.359 1 95.88 92 GLU A N 1
ATOM 701 C CA . GLU A 1 92 ? -5.504 -22.531 -10.727 1 95.88 92 GLU A CA 1
ATOM 702 C C . GLU A 1 92 ? -5.441 -23.531 -9.578 1 95.88 92 GLU A C 1
ATOM 704 O O . GLU A 1 92 ? -5.539 -24.75 -9.805 1 95.88 92 GLU A O 1
ATOM 709 N N . LEU A 1 93 ? -5.234 -23.047 -8.398 1 94.19 93 LEU A N 1
ATOM 710 C CA . LEU A 1 93 ? -5.094 -23.906 -7.227 1 94.19 93 LEU A CA 1
ATOM 711 C C . LEU A 1 93 ? -6.395 -24.641 -6.934 1 94.19 93 LEU A C 1
ATOM 713 O O . LEU A 1 93 ? -6.379 -25.812 -6.562 1 94.19 93 LEU A O 1
ATOM 717 N N . VAL A 1 94 ? -7.559 -24.047 -7.109 1 92.94 94 VAL A N 1
ATOM 718 C CA . VAL A 1 94 ? -8.859 -24.625 -6.797 1 92.94 94 VAL A CA 1
ATOM 719 C C . VAL A 1 94 ? -9.305 -25.547 -7.938 1 92.94 94 VAL A C 1
ATOM 721 O O . VAL A 1 94 ? -9.961 -26.562 -7.707 1 92.94 94 VAL A O 1
ATOM 724 N N . SER A 1 95 ? -9.039 -25.234 -9.164 1 89.38 95 SER A N 1
ATOM 725 C CA . SER A 1 95 ? -9.461 -26 -10.336 1 89.38 95 SER A CA 1
ATOM 726 C C . SER A 1 95 ? -8.758 -27.344 -10.398 1 89.38 95 SER A C 1
ATOM 728 O O . SER A 1 95 ? -9.305 -28.312 -10.945 1 89.38 95 SER A O 1
ATOM 730 N N . SER A 1 96 ? -7.621 -27.438 -10.078 1 75 96 SER A N 1
ATOM 731 C CA . SER A 1 96 ? -6.871 -28.688 -10.125 1 75 96 SER A CA 1
ATOM 732 C C . SER A 1 96 ? -7.441 -29.719 -9.156 1 75 96 SER A C 1
ATOM 734 O O . SER A 1 96 ? -7.328 -30.922 -9.383 1 75 96 SER A O 1
ATOM 736 N N . GLY A 1 97 ? -8.016 -29.266 -8.016 1 64.88 97 GLY A N 1
ATOM 737 C CA . GLY A 1 97 ? -8.578 -30.219 -7.059 1 64.88 97 GLY A CA 1
ATOM 738 C C . GLY A 1 97 ? -9.852 -30.875 -7.555 1 64.88 97 GLY A C 1
ATOM 739 O O . GLY A 1 97 ? -10.219 -31.953 -7.082 1 64.88 97 GLY A O 1
ATOM 740 N N . GLY A 1 98 ? -10.641 -30.203 -8.305 1 55.75 98 GLY A N 1
ATOM 741 C CA . GLY A 1 98 ? -11.945 -30.75 -8.664 1 55.75 98 GLY A CA 1
ATOM 742 C C . GLY A 1 98 ? -11.859 -31.891 -9.656 1 55.75 98 GLY A C 1
ATOM 743 O O . GLY A 1 98 ? -12.883 -32.375 -10.125 1 55.75 98 GLY A O 1
ATOM 744 N N . GLY A 1 99 ? -10.797 -32.125 -10.328 1 49.12 99 GLY A N 1
ATOM 745 C CA . GLY A 1 99 ? -10.914 -33.219 -11.266 1 49.12 99 GLY A CA 1
ATOM 746 C C . GLY A 1 99 ? -11.203 -34.562 -10.602 1 49.12 99 GLY A C 1
ATOM 747 O O . GLY A 1 99 ? -11.383 -35.562 -11.281 1 49.12 99 GLY A O 1
ATOM 748 N N . ARG A 1 100 ? -10.883 -34.844 -9.383 1 49.38 100 ARG A N 1
ATOM 749 C CA . ARG A 1 100 ? -11.109 -36.25 -9.008 1 49.38 100 ARG A CA 1
ATOM 750 C C . ARG A 1 100 ? -12.562 -36.469 -8.633 1 49.38 100 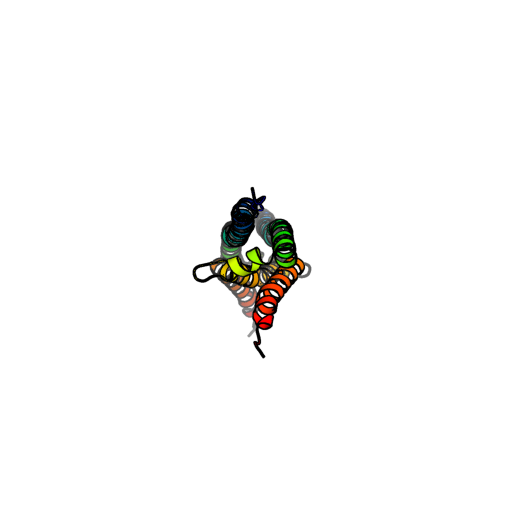ARG A C 1
ATOM 752 O O . ARG A 1 100 ? -12.945 -36.344 -7.473 1 49.38 100 ARG A O 1
ATOM 759 N N . ARG A 1 101 ? -13.586 -35.812 -9.156 1 44.94 101 ARG A N 1
ATOM 760 C CA . ARG A 1 101 ? -14.859 -36.469 -8.953 1 44.94 101 ARG A CA 1
ATOM 761 C C . ARG A 1 101 ? -14.867 -37.844 -9.586 1 44.94 101 ARG A C 1
ATOM 763 O O . ARG A 1 101 ? -14.688 -38 -10.797 1 44.94 101 ARG A O 1
ATOM 770 N N . ALA A 1 102 ? -14.297 -38.812 -8.883 1 43.12 102 ALA A N 1
ATOM 771 C CA . ALA A 1 102 ? -14.562 -40.219 -9.219 1 43.12 102 ALA A CA 1
ATOM 772 C C . ALA A 1 102 ? -16.016 -40.406 -9.609 1 43.12 102 ALA A C 1
ATOM 774 O O . ALA A 1 102 ? -16.922 -40.062 -8.852 1 43.12 102 ALA A O 1
ATOM 775 N N . SER A 1 103 ? -16.297 -40.25 -10.898 1 36.12 103 SER A N 1
ATOM 776 C CA . SER A 1 103 ? -17.406 -41.094 -11.312 1 36.12 103 SER A CA 1
ATOM 777 C C . SER A 1 103 ? -17.125 -42.594 -11.031 1 36.12 103 SER A C 1
ATOM 779 O O . SER A 1 103 ? -15.984 -43.031 -11.117 1 36.12 103 SER A O 1
ATOM 781 N N . MET B 1 1 ? 19.062 -53.875 -17.109 1 32.84 1 MET B N 1
ATOM 782 C CA . MET B 1 1 ? 19.359 -52.688 -16.312 1 32.84 1 MET B CA 1
ATOM 783 C C . MET B 1 1 ? 18.438 -51.531 -16.672 1 32.84 1 MET B C 1
ATOM 785 O O . MET B 1 1 ? 18.469 -51.031 -17.797 1 32.84 1 MET B O 1
ATOM 789 N N . SER B 1 2 ? 17.141 -51.469 -16.172 1 45.72 2 SER B N 1
ATOM 790 C CA . SER B 1 2 ? 16.031 -50.531 -16.422 1 45.72 2 SER B CA 1
ATOM 791 C C . SER B 1 2 ? 16.406 -49.094 -16.094 1 45.72 2 SER B C 1
ATOM 793 O O . SER B 1 2 ? 17.016 -48.844 -15.055 1 45.72 2 SER B O 1
ATOM 795 N N . LYS B 1 3 ? 16.797 -48.281 -17.047 1 47.53 3 LYS B N 1
ATOM 796 C CA . LYS B 1 3 ? 17.031 -46.844 -16.953 1 47.53 3 LYS B CA 1
ATOM 797 C C . LYS B 1 3 ? 15.984 -46.188 -16.062 1 47.53 3 LYS B C 1
ATOM 799 O O . LYS B 1 3 ? 14.805 -46.094 -16.438 1 47.53 3 LYS B O 1
ATOM 804 N N . LEU B 1 4 ? 16.094 -46.344 -14.766 1 48.12 4 LEU B N 1
ATOM 805 C CA . LEU B 1 4 ? 15.273 -45.594 -13.82 1 48.12 4 LEU B CA 1
ATOM 806 C C . LEU B 1 4 ? 15.273 -44.094 -14.156 1 48.12 4 LEU B C 1
ATOM 808 O O . LEU B 1 4 ? 16.328 -43.469 -14.242 1 48.12 4 LEU B O 1
ATOM 812 N N . LYS B 1 5 ? 14.352 -43.625 -14.828 1 47.25 5 LYS B N 1
ATOM 813 C CA . LYS B 1 5 ? 14.047 -42.219 -15.125 1 47.25 5 LYS B CA 1
ATOM 814 C C . LYS B 1 5 ? 14.32 -41.344 -13.922 1 47.25 5 LYS B C 1
ATOM 816 O O . LYS B 1 5 ? 13.82 -41.594 -12.82 1 47.25 5 LYS B O 1
ATOM 821 N N . VAL B 1 6 ? 15.43 -40.594 -13.766 1 44.44 6 VAL B N 1
ATOM 822 C CA . VAL B 1 6 ? 15.844 -39.531 -12.875 1 44.44 6 VAL B CA 1
ATOM 823 C C . VAL B 1 6 ? 14.688 -38.531 -12.68 1 44.44 6 VAL B C 1
ATOM 825 O O . VAL B 1 6 ? 14.57 -37.562 -13.414 1 44.44 6 VAL B O 1
ATOM 828 N N . VAL B 1 7 ? 13.516 -38.875 -12.672 1 43.91 7 VAL B N 1
ATOM 829 C CA . VAL B 1 7 ? 12.391 -37.969 -12.43 1 43.91 7 VAL B CA 1
ATOM 830 C C . VAL B 1 7 ? 12.578 -37.281 -11.094 1 43.91 7 VAL B C 1
ATOM 832 O O . VAL B 1 7 ? 11.945 -36.25 -10.836 1 43.91 7 VAL B O 1
ATOM 835 N N . GLY B 1 8 ? 13.32 -37.875 -10.203 1 46.09 8 GLY B N 1
ATOM 836 C CA . GLY B 1 8 ? 13.227 -37.469 -8.812 1 46.09 8 GLY B CA 1
ATOM 837 C C . GLY B 1 8 ? 13.883 -36.125 -8.547 1 46.09 8 GLY B C 1
ATOM 838 O O . GLY B 1 8 ? 13.555 -35.438 -7.566 1 46.09 8 GLY B O 1
ATOM 839 N N . GLU B 1 9 ? 14.984 -35.875 -9.07 1 48.69 9 GLU B N 1
ATOM 840 C CA . GLU B 1 9 ? 15.773 -34.719 -8.688 1 48.69 9 GLU B CA 1
ATOM 841 C C . GLU B 1 9 ? 15.102 -33.406 -9.133 1 48.69 9 GLU B C 1
ATOM 843 O O . GLU B 1 9 ? 15.211 -32.375 -8.469 1 48.69 9 GLU B O 1
ATOM 848 N N . LYS B 1 10 ? 14.57 -33.344 -10.266 1 50.72 10 LYS B N 1
ATOM 849 C CA . LYS B 1 10 ? 13.953 -32.125 -10.812 1 50.72 10 LYS B CA 1
ATOM 850 C C . LYS B 1 10 ? 12.781 -31.672 -9.945 1 50.72 10 LYS B C 1
ATOM 852 O O . LYS B 1 10 ? 12.469 -30.484 -9.891 1 50.72 10 LYS B O 1
ATOM 857 N N . SER B 1 11 ? 12.18 -32.656 -9.242 1 52.31 11 SER B N 1
ATOM 858 C CA . SER B 1 11 ? 11 -32.344 -8.438 1 52.31 11 SER B CA 1
ATOM 859 C C . SER B 1 11 ? 11.367 -31.484 -7.234 1 52.31 11 SER B C 1
ATOM 861 O O . SER B 1 11 ? 10.656 -30.516 -6.914 1 52.31 11 SER B O 1
ATOM 863 N N . LEU B 1 12 ? 12.539 -31.828 -6.633 1 52.59 12 LEU B N 1
ATOM 864 C CA . LEU B 1 12 ? 12.977 -31.109 -5.445 1 52.59 12 LEU B CA 1
ATOM 865 C C . LEU B 1 12 ? 13.281 -29.656 -5.773 1 52.59 12 LEU B C 1
ATOM 867 O O . LEU B 1 12 ? 12.992 -28.75 -4.98 1 52.59 12 LEU B O 1
ATOM 871 N N . THR B 1 13 ? 13.898 -29.469 -6.883 1 57.66 13 THR B N 1
ATOM 872 C CA . THR B 1 13 ? 14.367 -28.125 -7.238 1 57.66 13 THR B CA 1
ATOM 873 C C . THR B 1 13 ? 13.188 -27.203 -7.547 1 57.66 13 THR B C 1
ATOM 875 O O . THR B 1 13 ? 13.219 -26.016 -7.211 1 57.66 13 THR B O 1
ATOM 878 N N . ASN B 1 14 ? 12.188 -27.797 -8.219 1 59.88 14 ASN B N 1
ATOM 879 C CA . ASN B 1 14 ? 11.047 -26.953 -8.57 1 59.88 14 ASN B CA 1
ATOM 880 C C . ASN B 1 14 ? 10.273 -26.516 -7.328 1 59.88 14 ASN B C 1
ATOM 882 O O . ASN B 1 14 ? 9.805 -25.391 -7.254 1 59.88 14 ASN B O 1
ATOM 886 N N . SER B 1 15 ? 10.266 -27.516 -6.312 1 70 15 SER B N 1
ATOM 887 C CA . SER B 1 15 ? 9.586 -27.188 -5.059 1 70 15 SER B CA 1
ATOM 888 C C . SER B 1 15 ? 10.266 -26.031 -4.352 1 70 15 SER B C 1
ATOM 890 O O . SER B 1 15 ? 9.594 -25.141 -3.822 1 70 15 SER B O 1
ATOM 892 N N . SER B 1 16 ? 11.523 -25.984 -4.609 1 80.5 16 SER B N 1
ATOM 893 C CA . SER B 1 16 ? 12.297 -24.969 -3.918 1 80.5 16 SER B CA 1
ATOM 894 C C . SER B 1 16 ? 12.094 -23.594 -4.559 1 80.5 16 SER B C 1
ATOM 896 O O . SER B 1 16 ? 12.07 -22.578 -3.863 1 80.5 16 SER B O 1
ATOM 898 N N . ARG B 1 17 ? 11.781 -23.625 -5.898 1 90.62 17 ARG B N 1
ATOM 899 C CA . ARG B 1 17 ? 11.648 -22.359 -6.602 1 90.62 17 ARG B CA 1
ATOM 900 C C . ARG B 1 17 ? 10.383 -21.625 -6.176 1 90.62 17 ARG B C 1
ATOM 902 O O . ARG B 1 17 ? 10.414 -20.422 -5.879 1 90.62 17 ARG B O 1
ATOM 909 N N . VAL B 1 18 ? 9.258 -22.312 -6.094 1 94.69 18 VAL B N 1
ATOM 910 C CA . VAL B 1 18 ? 7.996 -21.672 -5.719 1 94.69 18 VAL B CA 1
ATOM 911 C C . VAL B 1 18 ? 8.078 -21.172 -4.277 1 94.69 18 VAL B C 1
ATOM 913 O O . VAL B 1 18 ? 7.555 -20.109 -3.953 1 94.69 18 VAL B O 1
ATOM 916 N N . VAL B 1 19 ? 8.742 -21.938 -3.455 1 93.19 19 VAL B N 1
ATOM 917 C CA . VAL B 1 19 ? 8.922 -21.547 -2.061 1 93.19 19 VAL B CA 1
ATOM 918 C C . VAL B 1 19 ? 9.719 -20.25 -1.988 1 93.19 19 VAL B C 1
ATOM 920 O O . VAL B 1 19 ? 9.375 -19.344 -1.222 1 93.19 19 VAL B O 1
ATOM 923 N N . GLY B 1 20 ? 10.703 -20.172 -2.838 1 95.06 20 GLY B N 1
ATOM 924 C CA . GLY B 1 20 ? 11.484 -18.953 -2.896 1 95.06 20 GLY B CA 1
ATOM 925 C C . GLY B 1 20 ? 10.688 -17.75 -3.379 1 95.06 20 GLY B C 1
ATOM 926 O O . GLY B 1 20 ? 10.797 -16.656 -2.816 1 95.06 20 GLY B O 1
ATOM 927 N N . LEU B 1 21 ? 9.828 -17.891 -4.305 1 97.06 21 LEU B N 1
ATOM 928 C CA . LEU B 1 21 ? 8.984 -16.812 -4.832 1 97.06 21 LEU B CA 1
ATOM 929 C C . LEU B 1 21 ? 7.941 -16.391 -3.809 1 97.06 21 LEU B C 1
ATOM 931 O O . LEU B 1 21 ? 7.688 -15.195 -3.637 1 97.06 21 LEU B O 1
ATOM 935 N N . LEU B 1 22 ? 7.391 -17.344 -3.107 1 97.06 22 LEU B N 1
ATOM 936 C CA . LEU B 1 22 ? 6.434 -17.031 -2.049 1 97.06 22 LEU B CA 1
ATOM 937 C C . LEU B 1 22 ? 7.098 -16.25 -0.923 1 97.06 22 LEU B C 1
ATOM 939 O O . LEU B 1 22 ? 6.5 -15.32 -0.374 1 97.06 22 LEU B O 1
ATOM 943 N N . ALA B 1 23 ? 8.312 -16.609 -0.616 1 95.06 23 ALA B N 1
ATOM 944 C CA . ALA B 1 23 ? 9.047 -15.875 0.415 1 95.06 23 ALA B CA 1
ATOM 945 C C . ALA B 1 23 ? 9.305 -14.438 -0.012 1 95.06 23 ALA B C 1
ATOM 947 O O . ALA B 1 23 ? 9.203 -13.516 0.8 1 95.06 23 ALA B O 1
ATOM 948 N N . GLN B 1 24 ? 9.641 -14.227 -1.255 1 94.81 24 GLN B N 1
ATOM 949 C CA . GLN B 1 24 ? 9.82 -12.875 -1.786 1 94.81 24 GLN B CA 1
ATOM 950 C C . GLN B 1 24 ? 8.516 -12.086 -1.712 1 94.81 24 GLN B C 1
ATOM 952 O O . GLN B 1 24 ? 8.516 -10.914 -1.316 1 94.81 24 GLN B O 1
ATOM 957 N N . LEU B 1 25 ? 7.402 -12.672 -2.035 1 95.62 25 LEU B N 1
ATOM 958 C CA . LEU B 1 25 ? 6.098 -12.016 -1.997 1 95.62 25 LEU B CA 1
ATOM 959 C C . LEU B 1 25 ? 5.73 -11.617 -0.572 1 95.62 25 LEU B C 1
ATOM 961 O O . LEU B 1 25 ? 5.199 -10.531 -0.345 1 95.62 25 LEU B O 1
ATOM 965 N N . GLU B 1 26 ? 6.031 -12.5 0.361 1 95.12 26 GLU B N 1
ATOM 966 C CA . GLU B 1 26 ? 5.809 -12.195 1.771 1 95.12 26 GLU B CA 1
ATOM 967 C C . GLU B 1 26 ? 6.648 -11 2.217 1 95.12 26 GLU B C 1
ATOM 969 O O . GLU B 1 26 ? 6.156 -10.117 2.928 1 95.12 26 GLU B O 1
ATOM 974 N N . LYS B 1 27 ? 7.879 -10.914 1.784 1 92.31 27 LYS B N 1
ATOM 975 C CA . LYS B 1 27 ? 8.766 -9.812 2.146 1 92.31 27 LYS B CA 1
ATOM 976 C C . LYS B 1 27 ? 8.258 -8.492 1.578 1 92.31 27 LYS B C 1
ATOM 978 O O . LYS B 1 27 ? 8.242 -7.473 2.275 1 92.31 27 LYS B O 1
ATOM 983 N N . ILE B 1 28 ? 7.887 -8.43 0.335 1 90.31 28 ILE B N 1
ATOM 984 C CA . ILE B 1 28 ? 7.328 -7.238 -0.298 1 90.31 28 ILE B CA 1
ATOM 985 C C . ILE B 1 28 ? 6.125 -6.742 0.505 1 90.31 28 ILE B C 1
ATOM 987 O O . ILE B 1 28 ? 5.953 -5.535 0.693 1 90.31 28 ILE B O 1
ATOM 991 N N . ASN B 1 29 ? 5.305 -7.637 0.902 1 88.94 29 ASN B N 1
ATOM 992 C CA . ASN B 1 29 ? 4.09 -7.309 1.637 1 88.94 29 ASN B CA 1
ATOM 993 C C . ASN B 1 29 ? 4.402 -6.738 3.016 1 88.94 29 ASN B C 1
ATOM 995 O O . ASN B 1 29 ? 3.658 -5.902 3.531 1 88.94 29 ASN B O 1
ATOM 999 N N . THR B 1 30 ? 5.535 -7.09 3.67 1 85.62 30 THR B N 1
ATOM 1000 C CA . THR B 1 30 ? 5.852 -6.711 5.043 1 85.62 30 THR B CA 1
ATOM 1001 C C . THR B 1 30 ? 6.754 -5.48 5.07 1 85.62 30 THR B C 1
ATOM 1003 O O . THR B 1 30 ? 6.633 -4.637 5.961 1 85.62 30 THR B O 1
ATOM 1006 N N . ASP B 1 31 ? 7.766 -5.344 4.242 1 71.12 31 ASP B N 1
ATOM 1007 C CA . ASP B 1 31 ? 8.836 -4.355 4.316 1 71.12 31 ASP B CA 1
ATOM 1008 C C . ASP B 1 31 ? 8.367 -2.998 3.793 1 71.12 31 ASP B C 1
ATOM 1010 O O . ASP B 1 31 ? 9.172 -2.074 3.645 1 71.12 31 ASP B O 1
ATOM 1014 N N . SER B 1 32 ? 7.242 -2.828 3.719 1 67.69 32 SER B N 1
ATOM 1015 C CA . SER B 1 32 ? 6.93 -1.513 3.17 1 67.69 32 SER B CA 1
ATOM 1016 C C . SER B 1 32 ? 7.418 -0.4 4.09 1 67.69 32 SER B C 1
ATOM 1018 O O . SER B 1 32 ? 6.82 -0.147 5.141 1 67.69 32 SER B O 1
ATOM 1020 N N . THR B 1 33 ? 8.734 0.023 4.199 1 74.56 33 THR B N 1
ATOM 1021 C CA . THR B 1 33 ? 9.359 1.188 4.816 1 74.56 33 THR B CA 1
ATOM 1022 C C . THR B 1 33 ? 8.539 2.447 4.551 1 74.56 33 THR B C 1
ATOM 1024 O O . THR B 1 33 ? 8.578 3.396 5.336 1 74.56 33 THR B O 1
ATOM 1027 N N . GLU B 1 34 ? 7.785 2.389 3.643 1 79.75 34 GLU B N 1
ATOM 1028 C CA . GLU B 1 34 ? 6.949 3.514 3.238 1 79.75 34 GLU B CA 1
ATOM 1029 C C . GLU B 1 34 ? 5.984 3.912 4.352 1 79.75 34 GLU B C 1
ATOM 1031 O O . GLU B 1 34 ? 5.73 5.102 4.566 1 79.75 34 GLU B O 1
ATOM 1036 N N . SER B 1 35 ? 5.723 3.047 5.227 1 84.56 35 SER B N 1
ATOM 1037 C CA . SER B 1 35 ? 4.773 3.346 6.293 1 84.56 35 SER B CA 1
ATOM 1038 C C . SER B 1 35 ? 5.402 4.238 7.359 1 84.56 35 SER B C 1
ATOM 1040 O O . SER B 1 35 ? 4.793 5.219 7.789 1 84.56 35 SER B O 1
ATOM 1042 N N . ASP B 1 36 ? 6.68 3.943 7.68 1 88.62 36 ASP B N 1
ATOM 1043 C CA . ASP B 1 36 ? 7.344 4.77 8.688 1 88.62 36 ASP B CA 1
ATOM 1044 C C . ASP B 1 36 ? 7.52 6.203 8.188 1 88.62 36 ASP B C 1
ATOM 1046 O O . ASP B 1 36 ? 7.289 7.156 8.93 1 88.62 36 ASP B O 1
ATOM 1050 N N . THR B 1 37 ? 7.953 6.285 6.996 1 92.88 37 THR B N 1
ATOM 1051 C CA . THR B 1 37 ? 8.148 7.605 6.41 1 92.88 37 THR B CA 1
ATOM 1052 C C . THR B 1 37 ? 6.82 8.359 6.328 1 92.88 37 THR B C 1
ATOM 1054 O O . THR B 1 37 ? 6.75 9.539 6.672 1 92.88 37 THR B O 1
ATOM 1057 N N . ALA B 1 38 ? 5.77 7.656 5.98 1 94.06 38 ALA B N 1
ATOM 1058 C CA . ALA B 1 38 ? 4.457 8.289 5.902 1 94.06 38 ALA B CA 1
ATOM 1059 C C . ALA B 1 38 ? 3.971 8.727 7.281 1 94.06 38 ALA B C 1
ATOM 1061 O O . ALA B 1 38 ? 3.424 9.82 7.438 1 94.06 38 ALA B O 1
ATOM 1062 N N . ARG B 1 39 ? 4.203 7.902 8.273 1 95.81 39 ARG B N 1
ATOM 1063 C CA . ARG B 1 39 ? 3.842 8.242 9.641 1 95.81 39 ARG B CA 1
ATOM 1064 C C . ARG B 1 39 ? 4.531 9.523 10.094 1 95.81 39 ARG B C 1
ATOM 1066 O O . ARG B 1 39 ? 3.896 10.406 10.672 1 95.81 39 ARG B O 1
ATOM 1073 N N . TYR B 1 40 ? 5.816 9.625 9.75 1 97.31 40 TYR B N 1
ATOM 1074 C CA . TYR B 1 40 ? 6.605 10.789 10.133 1 97.31 40 TYR B CA 1
ATOM 1075 C C . TYR B 1 40 ? 6.113 12.039 9.406 1 97.31 40 TYR B C 1
ATOM 1077 O O . TYR B 1 40 ? 5.871 13.07 10.039 1 97.31 40 TYR B O 1
ATOM 1085 N N . VAL B 1 41 ? 5.898 12.008 8.164 1 97.75 41 VAL B N 1
ATOM 1086 C CA . VAL B 1 41 ? 5.488 13.148 7.348 1 97.75 41 VAL B CA 1
ATOM 1087 C C . VAL B 1 41 ? 4.105 13.625 7.785 1 97.75 41 VAL B C 1
ATOM 1089 O O . VAL B 1 41 ? 3.891 14.82 7.992 1 97.75 41 VAL B O 1
ATOM 1092 N N . THR B 1 42 ? 3.215 12.75 8.078 1 98.31 42 THR B N 1
ATOM 1093 C CA . THR B 1 42 ? 1.86 13.133 8.453 1 98.31 42 THR B CA 1
ATOM 1094 C C . THR B 1 42 ? 1.835 13.703 9.867 1 98.31 42 THR B C 1
ATOM 1096 O O . THR B 1 42 ? 1.054 14.609 10.164 1 98.31 42 THR B O 1
ATOM 1099 N N . SER B 1 43 ? 2.674 13.234 10.727 1 98.31 43 SER B N 1
ATOM 1100 C CA . SER B 1 43 ? 2.795 13.805 12.062 1 98.31 43 SER B CA 1
ATOM 1101 C C . SER B 1 43 ? 3.262 15.258 12 1 98.31 43 SER B C 1
ATOM 1103 O O . SER B 1 43 ? 2.752 16.109 12.727 1 98.31 43 SER B O 1
ATOM 1105 N N . LYS B 1 44 ? 4.191 15.578 11.141 1 97.31 44 LYS B N 1
ATOM 1106 C CA . LYS B 1 44 ? 4.684 16.938 10.969 1 97.31 44 LYS B CA 1
ATOM 1107 C C . LYS B 1 44 ? 3.592 17.859 10.422 1 97.31 44 LYS B C 1
ATOM 1109 O O . LYS B 1 44 ? 3.426 18.984 10.891 1 97.31 44 LYS B O 1
ATOM 1114 N N . ILE B 1 45 ? 2.891 17.391 9.5 1 98.06 45 ILE B N 1
ATOM 1115 C CA . ILE B 1 45 ? 1.79 18.156 8.938 1 98.06 45 ILE B CA 1
ATOM 1116 C C . ILE B 1 45 ? 0.744 18.438 10.016 1 98.06 45 ILE B C 1
ATOM 1118 O O . ILE B 1 45 ? 0.246 19.547 10.133 1 98.06 45 ILE B O 1
ATOM 1122 N N . LEU B 1 46 ? 0.422 17.453 10.781 1 98 46 LEU B N 1
ATOM 1123 C CA . LEU B 1 46 ? -0.545 17.594 11.859 1 98 46 LEU B CA 1
ATOM 1124 C C . LEU B 1 46 ? -0.085 18.656 12.859 1 98 46 LEU B C 1
ATOM 1126 O O . LEU B 1 46 ? -0.849 19.562 13.211 1 98 46 LEU B O 1
ATOM 1130 N N . HIS B 1 47 ? 1.107 18.562 13.266 1 97.12 47 HIS B N 1
ATOM 1131 C CA . HIS B 1 47 ? 1.649 19.531 14.195 1 97.12 47 HIS B CA 1
ATOM 1132 C C . HIS B 1 47 ? 1.527 20.953 13.648 1 97.12 47 HIS B C 1
ATOM 1134 O O . HIS B 1 47 ? 1.093 21.859 14.352 1 97.12 47 HIS B O 1
ATOM 1140 N N . LEU B 1 48 ? 1.89 21.172 12.383 1 95.75 48 LEU B N 1
ATOM 1141 C CA . LEU B 1 48 ? 1.806 22.484 11.75 1 95.75 48 LEU B CA 1
ATOM 1142 C C . LEU B 1 48 ? 0.359 22.953 11.68 1 95.75 48 LEU B C 1
ATOM 1144 O O . LEU B 1 48 ? 0.071 24.125 11.969 1 95.75 48 LEU B O 1
ATOM 1148 N N . ALA B 1 49 ? -0.511 22.062 11.297 1 94.62 49 ALA B N 1
ATOM 1149 C CA . ALA B 1 49 ? -1.926 22.406 11.195 1 94.62 49 ALA B CA 1
ATOM 1150 C C . ALA B 1 49 ? -2.486 22.812 12.555 1 94.62 49 ALA B C 1
ATOM 1152 O O . ALA B 1 49 ? -3.322 23.719 12.648 1 94.62 49 ALA B O 1
ATOM 1153 N N . GLN B 1 50 ? -2.055 22.219 13.602 1 94.69 50 GLN B N 1
ATOM 1154 C CA . GLN B 1 50 ? -2.529 22.516 14.953 1 94.69 50 GLN B CA 1
ATOM 1155 C C . GLN B 1 50 ? -1.935 23.828 15.461 1 94.69 50 GLN B C 1
ATOM 1157 O O . GLN B 1 50 ? -2.574 24.547 16.234 1 94.69 50 GLN B O 1
ATOM 1162 N N . SER B 1 51 ? -0.779 24.141 15.023 1 92.38 51 SER B N 1
ATOM 1163 C CA . SER B 1 51 ? -0.064 25.281 15.609 1 92.38 51 SER B CA 1
ATOM 1164 C C . SER B 1 51 ? -0.235 26.531 14.758 1 92.38 51 SER B C 1
ATOM 1166 O O . SER B 1 51 ? -0.028 27.641 15.242 1 92.38 51 SER B O 1
ATOM 1168 N N . GLN B 1 52 ? -0.616 26.406 13.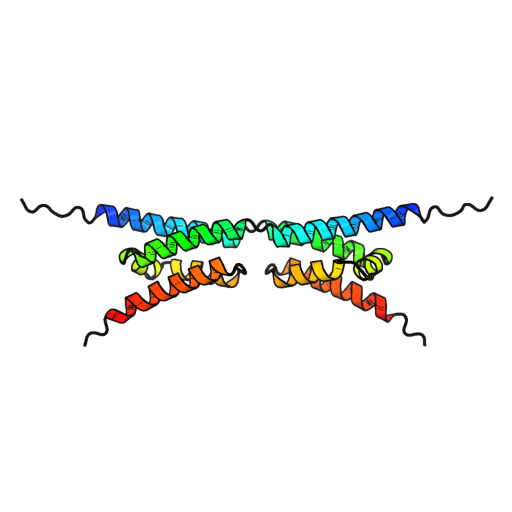438 1 90.81 52 GLN B N 1
ATOM 1169 C CA . GLN B 1 52 ? -0.587 27.547 12.539 1 90.81 52 GLN B CA 1
ATOM 1170 C C . GLN B 1 52 ? -1.887 27.672 11.742 1 90.81 52 GLN B C 1
ATOM 1172 O O . GLN B 1 52 ? -2.166 26.828 10.883 1 90.81 52 GLN B O 1
ATOM 1177 N N . GLU B 1 53 ? -2.557 28.797 11.82 1 89.94 53 GLU B N 1
ATOM 1178 C CA . GLU B 1 53 ? -3.801 29.047 11.102 1 89.94 53 GLU B CA 1
ATOM 1179 C C . GLU B 1 53 ? -3.541 29.266 9.617 1 89.94 53 GLU B C 1
ATOM 1181 O O . GLU B 1 53 ? -4.332 28.844 8.773 1 89.94 53 GLU B O 1
ATOM 1186 N N . LYS B 1 54 ? -2.551 29.891 9.32 1 88.25 54 LYS B N 1
ATOM 1187 C CA . LYS B 1 54 ? -2.182 30.156 7.93 1 88.25 54 LYS B CA 1
ATOM 1188 C C . LYS B 1 54 ? -2.021 28.844 7.152 1 88.25 54 LYS B C 1
ATOM 1190 O O . LYS B 1 54 ? -2.416 28.766 5.988 1 88.25 54 LYS B O 1
ATOM 1195 N N . THR B 1 55 ? -1.475 27.859 7.832 1 91.75 55 THR B N 1
ATOM 1196 C CA . THR B 1 55 ? -1.293 26.547 7.219 1 91.75 55 THR B CA 1
ATOM 1197 C C . THR B 1 55 ? -2.641 25.922 6.875 1 91.75 55 THR B C 1
ATOM 1199 O O . THR B 1 55 ? -2.822 25.391 5.781 1 91.75 55 THR B O 1
ATOM 1202 N N . ARG B 1 56 ? -3.559 25.984 7.703 1 92.94 56 ARG B N 1
ATOM 1203 C CA . ARG B 1 56 ? -4.891 25.438 7.465 1 92.94 56 ARG B CA 1
ATOM 1204 C C . ARG B 1 56 ? -5.555 26.109 6.27 1 92.94 56 ARG B C 1
ATOM 1206 O O . ARG B 1 56 ? -6.16 25.438 5.43 1 92.94 56 ARG B O 1
ATOM 1213 N N . ARG B 1 57 ? -5.371 27.375 6.176 1 89.44 57 ARG B N 1
ATOM 1214 C CA . ARG B 1 57 ? -5.945 28.141 5.07 1 89.44 57 ARG B CA 1
ATOM 1215 C C . ARG B 1 57 ? -5.289 27.766 3.748 1 89.44 57 ARG B C 1
ATOM 1217 O O . ARG B 1 57 ? -5.973 27.547 2.748 1 89.44 57 ARG B O 1
ATOM 1224 N N . GLU B 1 58 ? -4.008 27.609 3.793 1 90.56 58 GLU B N 1
ATOM 1225 C CA . GLU B 1 58 ? -3.254 27.25 2.598 1 90.56 58 GLU B CA 1
ATOM 1226 C C . GLU B 1 58 ? -3.668 25.875 2.076 1 90.56 58 GLU B C 1
ATOM 1228 O O . GLU B 1 58 ? -3.811 25.688 0.867 1 90.56 58 GLU B O 1
ATOM 1233 N N . MET B 1 59 ? -3.926 25 2.945 1 93.12 59 MET B N 1
ATOM 1234 C CA . MET B 1 59 ? -4.281 23.641 2.562 1 93.12 59 MET B CA 1
ATOM 1235 C C . MET B 1 59 ? -5.703 23.578 2.008 1 93.12 59 MET B C 1
ATOM 1237 O O . MET B 1 59 ? -6.043 22.656 1.259 1 93.12 59 MET B O 1
ATOM 1241 N N . THR B 1 60 ? -6.426 24.562 2.379 1 91.5 60 THR B N 1
ATOM 1242 C CA . THR B 1 60 ? -7.832 24.547 1.982 1 91.5 60 THR B CA 1
ATOM 1243 C C . THR B 1 60 ? -8.102 25.578 0.904 1 91.5 60 THR B C 1
ATOM 1245 O O . THR B 1 60 ? -9.227 25.703 0.412 1 91.5 60 THR B O 1
ATOM 1248 N N . THR B 1 61 ? -7.094 26.359 0.548 1 88 61 THR B N 1
ATOM 1249 C CA . THR B 1 61 ? -7.262 27.438 -0.411 1 88 61 THR B CA 1
ATOM 1250 C C . THR B 1 61 ? -7.641 26.891 -1.784 1 88 61 THR B C 1
ATOM 1252 O O . THR B 1 61 ? -7.266 25.781 -2.139 1 88 61 THR B O 1
ATOM 1255 N N . LYS B 1 62 ? -8.383 27.719 -2.529 1 86.25 62 LYS B N 1
ATOM 1256 C CA . LYS B 1 62 ? -8.789 27.359 -3.887 1 86.25 62 LYS B CA 1
ATOM 1257 C C . LYS B 1 62 ? -7.57 27.109 -4.77 1 86.25 62 LYS B C 1
ATOM 1259 O O . LYS B 1 62 ? -6.613 27.891 -4.77 1 86.25 62 LYS B O 1
ATOM 1264 N N . GLY B 1 63 ? -7.531 26.047 -5.473 1 88.69 63 GLY B N 1
ATOM 1265 C CA . GLY B 1 63 ? -6.422 25.703 -6.344 1 88.69 63 GLY B CA 1
ATOM 1266 C C . GLY B 1 63 ? -5.344 24.891 -5.645 1 88.69 63 GLY B C 1
ATOM 1267 O O . GLY B 1 63 ? -4.43 24.375 -6.293 1 88.69 63 GLY B O 1
ATOM 1268 N N . SER B 1 64 ? -5.488 24.766 -4.238 1 87.31 64 SER B N 1
ATOM 1269 C CA . SER B 1 64 ? -4.531 23.953 -3.502 1 87.31 64 SER B CA 1
ATOM 1270 C C . SER B 1 64 ? -4.852 22.469 -3.641 1 87.31 64 SER B C 1
ATOM 1272 O O . SER B 1 64 ? -6.016 22.078 -3.797 1 87.31 64 SER B O 1
ATOM 1274 N N . THR B 1 65 ? -3.781 21.719 -3.578 1 92.5 65 THR B N 1
ATOM 1275 C CA . THR B 1 65 ? -3.998 20.281 -3.705 1 92.5 65 THR B CA 1
ATOM 1276 C C . THR B 1 65 ? -3.816 19.594 -2.359 1 92.5 65 THR B C 1
ATOM 1278 O O . THR B 1 65 ? -3.643 18.375 -2.303 1 92.5 65 THR B O 1
ATOM 1281 N N . GLY B 1 66 ? -3.74 20.359 -1.305 1 94 66 GLY B N 1
ATOM 1282 C CA . GLY B 1 66 ? -3.459 19.797 0.008 1 94 66 GLY B CA 1
ATOM 1283 C C . GLY B 1 66 ? -4.445 18.719 0.42 1 94 66 GLY B C 1
ATOM 1284 O O . GLY B 1 66 ? -4.051 17.594 0.749 1 94 66 GLY B O 1
ATOM 1285 N N . MET B 1 67 ? -5.738 19.031 0.268 1 94.12 67 MET B N 1
ATOM 1286 C CA . MET B 1 67 ? -6.777 18.094 0.66 1 94.12 67 MET B CA 1
ATOM 1287 C C . MET B 1 67 ? -6.77 16.859 -0.251 1 94.12 67 MET B C 1
ATOM 1289 O O . MET B 1 67 ? -6.938 15.742 0.215 1 94.12 67 MET B O 1
ATOM 1293 N N . GLU B 1 68 ? -6.566 17.125 -1.506 1 95.75 68 GLU B N 1
ATOM 1294 C CA . GLU B 1 68 ? -6.543 16.031 -2.463 1 95.75 68 GLU B CA 1
ATOM 1295 C C . GLU B 1 68 ? -5.41 15.055 -2.156 1 95.75 68 GLU B C 1
ATOM 1297 O O . GLU B 1 68 ? -5.598 13.836 -2.234 1 95.75 68 GLU B O 1
ATOM 1302 N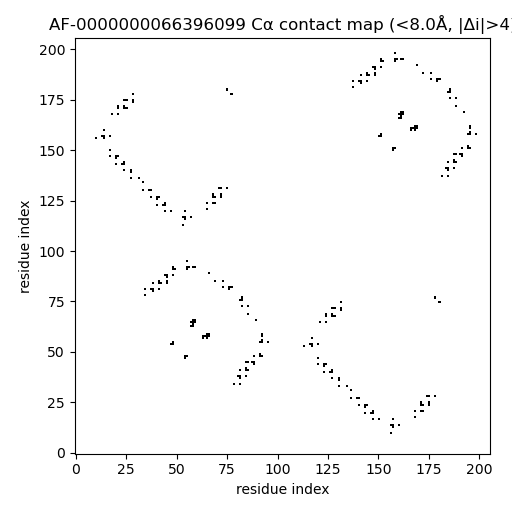 N . VAL B 1 69 ? -4.262 15.516 -1.807 1 97 69 VAL B N 1
ATOM 1303 C CA . VAL B 1 69 ? -3.107 14.688 -1.476 1 97 69 VAL B CA 1
ATOM 1304 C C . VAL B 1 69 ? -3.404 13.859 -0.225 1 97 69 VAL B C 1
ATOM 1306 O O . VAL B 1 69 ? -3.139 12.656 -0.19 1 97 69 VAL B O 1
ATOM 1309 N N . LEU B 1 70 ? -4.027 14.445 0.746 1 98 70 LEU B N 1
ATOM 1310 C CA . LEU B 1 70 ? -4.355 13.742 1.98 1 98 70 LEU B CA 1
ATOM 1311 C C . LEU B 1 70 ? -5.371 12.633 1.72 1 98 70 LEU B C 1
ATOM 1313 O O . LEU B 1 70 ? -5.207 11.508 2.203 1 98 70 LEU B O 1
ATOM 1317 N N . LEU B 1 71 ? -6.328 12.898 0.912 1 97.81 71 LEU B N 1
ATOM 1318 C CA . LEU B 1 71 ? -7.371 11.922 0.625 1 97.81 71 LEU B CA 1
ATOM 1319 C C . LEU B 1 71 ? -6.82 10.773 -0.22 1 97.81 71 LEU B C 1
ATOM 1321 O O . LEU B 1 71 ? -7.152 9.609 0.019 1 97.81 71 LEU B O 1
ATOM 1325 N N . SER B 1 72 ? -6.082 11.148 -1.198 1 95.12 72 SER B N 1
ATOM 1326 C CA . SER B 1 72 ? -5.477 10.102 -2.016 1 95.12 72 SER B CA 1
ATOM 1327 C C . SER B 1 72 ? -4.594 9.188 -1.176 1 95.12 72 SER B C 1
ATOM 1329 O O . SER B 1 72 ? -4.602 7.969 -1.359 1 95.12 72 SER B O 1
ATOM 1331 N N . THR B 1 73 ? -3.768 9.719 -0.301 1 94.38 73 THR B N 1
ATOM 1332 C CA . THR B 1 73 ? -2.928 8.914 0.581 1 94.38 73 THR B CA 1
ATOM 1333 C C . THR B 1 73 ? -3.779 8.016 1.472 1 94.38 73 THR B C 1
ATOM 1335 O O . THR B 1 73 ? -3.455 6.848 1.672 1 94.38 73 THR B O 1
ATOM 1338 N N . LEU B 1 74 ? -4.914 8.57 1.98 1 96.06 74 LEU B N 1
ATOM 1339 C CA . LEU B 1 74 ? -5.809 7.82 2.852 1 96.06 74 LEU B CA 1
ATOM 1340 C C . LEU B 1 74 ? -6.383 6.605 2.127 1 96.06 74 LEU B C 1
ATOM 1342 O O . LEU B 1 74 ? -6.488 5.523 2.707 1 96.06 74 LEU B O 1
ATOM 1346 N N . GLU B 1 75 ? -6.672 6.664 0.871 1 93.12 75 GLU B N 1
ATOM 1347 C CA . GLU B 1 75 ? -7.262 5.602 0.061 1 93.12 75 GLU B CA 1
ATOM 1348 C C . GLU B 1 75 ? -6.273 4.461 -0.161 1 93.12 75 GLU B C 1
ATOM 1350 O O . GLU B 1 75 ? -6.676 3.322 -0.401 1 93.12 75 GLU B O 1
ATOM 1355 N N . ASN B 1 76 ? -5.043 4.77 0.019 1 87.12 76 ASN B N 1
ATOM 1356 C CA . ASN B 1 76 ? -4.031 3.805 -0.397 1 87.12 76 ASN B CA 1
ATOM 1357 C C . ASN B 1 76 ? -3.215 3.301 0.789 1 87.12 76 ASN B C 1
ATOM 1359 O O . ASN B 1 76 ? -2.326 2.463 0.626 1 87.12 76 ASN B O 1
ATOM 1363 N N . THR B 1 77 ? -3.465 3.838 2 1 89.31 77 THR B N 1
ATOM 1364 C CA . THR B 1 77 ? -2.652 3.488 3.16 1 89.31 77 THR B CA 1
ATOM 1365 C C . THR B 1 77 ? -3.379 2.4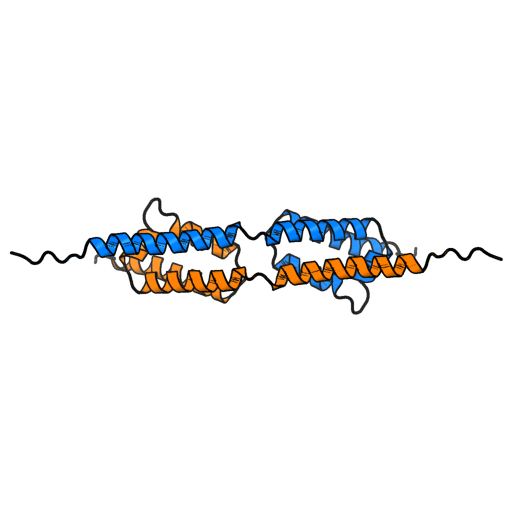8 4.047 1 89.31 77 THR B C 1
ATOM 1367 O O . THR B 1 77 ? -4.574 2.629 4.312 1 89.31 77 THR B O 1
ATOM 1370 N N . LYS B 1 78 ? -2.674 1.442 4.504 1 85.25 78 LYS B N 1
ATOM 1371 C CA . LYS B 1 78 ? -3.23 0.464 5.434 1 85.25 78 LYS B CA 1
ATOM 1372 C C . LYS B 1 78 ? -2.701 0.688 6.848 1 85.25 78 LYS B C 1
ATOM 1374 O O . LYS B 1 78 ? -3.279 0.195 7.816 1 85.25 78 LYS B O 1
ATOM 1379 N N . ASP B 1 79 ? -1.647 1.42 6.895 1 89.12 79 ASP B N 1
ATOM 1380 C CA . ASP B 1 79 ? -1.008 1.655 8.188 1 89.12 79 ASP B CA 1
ATOM 1381 C C . ASP B 1 79 ? -1.908 2.48 9.102 1 89.12 79 ASP B C 1
ATOM 1383 O O . ASP B 1 79 ? -2.246 3.623 8.781 1 89.12 79 ASP B O 1
ATOM 1387 N N . LEU B 1 80 ? -2.23 1.958 10.297 1 92.88 80 LEU B N 1
ATOM 1388 C CA . LEU B 1 80 ? -3.238 2.516 11.195 1 92.88 80 LEU B CA 1
ATOM 1389 C C . LEU B 1 80 ? -2.811 3.887 11.711 1 92.88 80 LEU B C 1
ATOM 1391 O O . LEU B 1 80 ? -3.613 4.824 11.727 1 92.88 80 LEU B O 1
ATOM 1395 N N . GLN B 1 81 ? -1.575 4.027 12.086 1 96 81 GLN B N 1
ATOM 1396 C CA . GLN B 1 81 ? -1.138 5.305 12.633 1 96 81 GLN B CA 1
ATOM 1397 C C . GLN B 1 81 ? -1.164 6.398 11.562 1 96 81 GLN B C 1
ATOM 1399 O O . GLN B 1 81 ? -1.518 7.543 11.852 1 96 81 GLN B O 1
ATOM 1404 N N . THR B 1 82 ? -0.732 6.074 10.367 1 96.75 82 THR B N 1
ATOM 1405 C CA . THR B 1 82 ? -0.821 7.031 9.273 1 96.75 82 THR B CA 1
ATOM 1406 C C . THR B 1 82 ? -2.273 7.418 9.008 1 96.75 82 THR B C 1
ATOM 1408 O O . THR B 1 82 ? -2.586 8.602 8.836 1 96.75 82 THR B O 1
ATOM 1411 N N . VAL B 1 83 ? -3.186 6.559 9.047 1 97.56 83 VAL B N 1
ATOM 1412 C CA . VAL B 1 83 ? -4.609 6.797 8.844 1 97.56 83 VAL B CA 1
ATOM 1413 C C . VAL B 1 83 ? -5.133 7.758 9.914 1 97.56 83 VAL B C 1
ATOM 1415 O O . VAL B 1 83 ? -5.789 8.75 9.594 1 97.56 83 VAL B O 1
ATOM 1418 N N . LEU B 1 84 ? -4.77 7.52 11.117 1 98.44 84 LEU B N 1
ATOM 1419 C CA . LEU B 1 84 ? -5.227 8.344 12.234 1 98.44 84 LEU B CA 1
ATOM 1420 C C . LEU B 1 84 ? -4.676 9.758 12.125 1 98.44 84 LEU B C 1
ATOM 1422 O O . LEU B 1 84 ? -5.391 10.734 12.367 1 98.44 84 LEU B O 1
ATOM 1426 N N . ASN B 1 85 ? -3.453 9.828 11.789 1 98.19 85 ASN B N 1
ATOM 1427 C CA . ASN B 1 85 ? -2.857 11.148 11.602 1 98.19 85 ASN B CA 1
ATOM 1428 C C . ASN B 1 85 ? -3.59 11.938 10.516 1 98.19 85 ASN B C 1
ATOM 1430 O O . ASN B 1 85 ? -3.887 13.117 10.703 1 98.19 85 ASN B O 1
ATOM 1434 N N . ILE B 1 86 ? -3.867 11.344 9.375 1 98.69 86 ILE B N 1
ATOM 1435 C CA . ILE B 1 86 ? -4.543 12.016 8.273 1 98.69 86 ILE B CA 1
ATOM 1436 C C . ILE B 1 86 ? -5.941 12.445 8.703 1 98.69 86 ILE B C 1
ATOM 1438 O O . ILE B 1 86 ? -6.363 13.57 8.438 1 98.69 86 ILE B O 1
ATOM 1442 N N . LEU B 1 87 ? -6.605 11.617 9.445 1 98.44 87 LEU B N 1
ATOM 1443 C CA . LEU B 1 87 ? -7.941 11.953 9.922 1 98.44 87 LEU B CA 1
ATOM 1444 C C . LEU B 1 87 ? -7.898 13.148 10.867 1 98.44 87 LEU B C 1
ATOM 1446 O O . LEU B 1 87 ? -8.758 14.031 10.797 1 98.44 87 LEU B O 1
ATOM 1450 N N . SER B 1 88 ? -6.941 13.211 11.672 1 98.25 88 SER B N 1
ATOM 1451 C CA . SER B 1 88 ? -6.762 14.336 12.578 1 98.25 88 SER B CA 1
ATOM 1452 C C . SER B 1 88 ? -6.504 15.625 11.812 1 98.25 88 SER B C 1
ATOM 1454 O O . SER B 1 88 ? -7.043 16.688 12.164 1 98.25 88 SER B O 1
ATOM 1456 N N . ILE B 1 89 ? -5.664 15.555 10.812 1 98.12 89 ILE B N 1
ATOM 1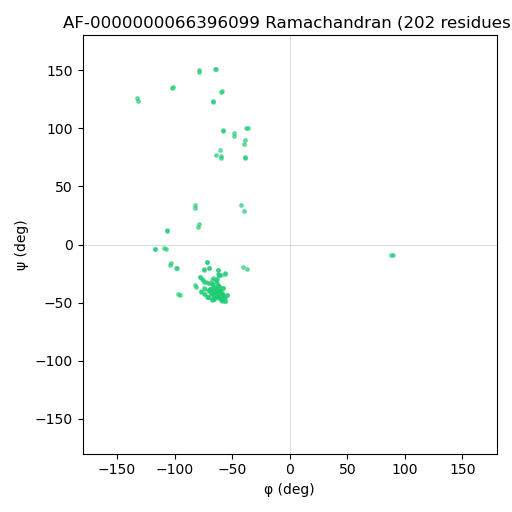457 C CA . ILE B 1 89 ? -5.398 16.719 9.984 1 98.12 89 ILE B CA 1
ATOM 1458 C C . ILE B 1 89 ? -6.703 17.219 9.359 1 98.12 89 ILE B C 1
ATOM 1460 O O . ILE B 1 89 ? -7 18.422 9.398 1 98.12 89 ILE B O 1
ATOM 1464 N N . LEU B 1 90 ? -7.453 16.297 8.852 1 97.5 90 LEU B N 1
ATOM 1465 C CA . LEU B 1 90 ? -8.695 16.656 8.172 1 97.5 90 LEU B CA 1
ATOM 1466 C C . LEU B 1 90 ? -9.672 17.312 9.148 1 97.5 90 LEU B C 1
ATOM 1468 O O . LEU B 1 90 ? -10.359 18.266 8.797 1 97.5 90 LEU B O 1
ATOM 1472 N N . ILE B 1 91 ? -9.734 16.875 10.312 1 97.19 91 ILE B N 1
ATOM 1473 C CA . ILE B 1 91 ? -10.586 17.438 11.344 1 97.19 91 ILE B CA 1
ATOM 1474 C C . ILE B 1 91 ? -10.133 18.859 11.664 1 97.19 91 ILE B C 1
ATOM 1476 O O . ILE B 1 91 ? -10.953 19.781 11.789 1 97.19 91 ILE B O 1
ATOM 1480 N N . GLU B 1 92 ? -8.875 19.094 11.781 1 95.94 92 GLU B N 1
ATOM 1481 C CA . GLU B 1 92 ? -8.344 20.438 12 1 95.94 92 GLU B CA 1
ATOM 1482 C C . GLU B 1 92 ? -8.75 21.375 10.875 1 95.94 92 GLU B C 1
ATOM 1484 O O . GLU B 1 92 ? -9.094 22.547 11.117 1 95.94 92 GLU B O 1
ATOM 1489 N N . LEU B 1 93 ? -8.688 20.891 9.672 1 94.25 93 LEU B N 1
ATOM 1490 C CA . LEU B 1 93 ? -8.992 21.719 8.5 1 94.25 93 LEU B CA 1
ATOM 1491 C C . LEU B 1 93 ? -10.461 22.109 8.484 1 94.25 93 LEU B C 1
ATOM 1493 O O . LEU B 1 93 ? -10.805 23.234 8.133 1 94.25 93 LEU B O 1
ATOM 1497 N N . VAL B 1 94 ? -11.367 21.25 8.891 1 93.06 94 VAL B N 1
ATOM 1498 C CA . VAL B 1 94 ? -12.805 21.5 8.844 1 93.06 94 VAL B CA 1
ATOM 1499 C C . VAL B 1 94 ? -13.219 22.328 10.062 1 93.06 94 VAL B C 1
ATOM 1501 O O . VAL B 1 94 ? -14.141 23.156 9.984 1 93.06 94 VAL B O 1
ATOM 1504 N N . SER B 1 95 ? -12.648 22.172 11.211 1 89.38 95 SER B N 1
ATOM 1505 C CA . SER B 1 95 ? -12.992 22.859 12.445 1 89.38 95 SER B CA 1
ATOM 1506 C C . SER B 1 95 ? -12.641 24.344 12.375 1 89.38 95 SER B C 1
ATOM 1508 O O . SER B 1 95 ? -13.273 25.172 13.039 1 89.38 95 SER B O 1
ATOM 1510 N N . SER B 1 96 ? -11.648 24.703 11.836 1 74.69 96 SER B N 1
ATOM 1511 C CA . SER B 1 96 ? -11.219 26.094 11.742 1 74.69 96 SER B CA 1
ATOM 1512 C C . SER B 1 96 ? -12.211 26.922 10.938 1 74.69 96 SER B C 1
ATOM 1514 O O . SER B 1 96 ? -12.352 28.125 11.164 1 74.69 96 SER B O 1
ATOM 1516 N N . GLY B 1 97 ? -12.867 26.312 9.914 1 64.69 97 GLY B N 1
ATOM 1517 C CA . GLY B 1 97 ? -13.82 27.062 9.117 1 64.69 97 GLY B CA 1
ATOM 1518 C C . GLY B 1 97 ? -15.086 27.422 9.875 1 64.69 97 GLY B C 1
ATOM 1519 O O . GLY B 1 97 ? -15.812 28.344 9.484 1 64.69 97 GLY B O 1
ATOM 1520 N N . GLY B 1 98 ? -15.516 26.594 10.766 1 55.41 98 GLY B N 1
ATOM 1521 C CA . GLY B 1 98 ? -16.812 26.828 11.391 1 55.41 98 GLY B CA 1
ATOM 1522 C C . GLY B 1 98 ? -16.812 28 12.352 1 55.41 98 GLY B C 1
ATOM 1523 O O . GLY B 1 98 ? -17.797 28.25 13.031 1 55.41 98 GLY B O 1
ATOM 1524 N N . GLY B 1 99 ? -15.711 28.516 12.789 1 48.81 99 GLY B N 1
ATOM 1525 C CA . GLY B 1 99 ? -15.898 29.594 13.742 1 48.81 99 GLY B CA 1
ATOM 1526 C C . GLY B 1 99 ? -16.656 30.781 13.164 1 48.81 99 GLY B C 1
ATOM 1527 O O . GLY B 1 99 ? -16.938 31.75 13.867 1 48.81 99 GLY B O 1
ATOM 1528 N N . ARG B 1 100 ? -16.688 31.109 11.898 1 49.31 100 ARG B N 1
ATOM 1529 C CA . ARG B 1 100 ? -17.312 32.375 11.602 1 49.31 100 ARG B CA 1
ATOM 1530 C C . ARG B 1 100 ? -18.828 32.25 11.539 1 49.31 100 ARG B C 1
ATOM 1532 O O . ARG B 1 100 ? -19.391 31.953 10.484 1 49.31 100 ARG B O 1
ATOM 1539 N N . ARG B 1 101 ? -19.516 31.422 12.289 1 44.62 101 ARG B N 1
ATOM 1540 C CA . ARG B 1 101 ? -20.938 31.781 12.352 1 44.62 101 ARG B CA 1
ATOM 1541 C C . ARG B 1 101 ? -21.125 33.188 12.922 1 44.62 101 ARG B C 1
ATOM 1543 O O . ARG B 1 101 ? -20.781 33.438 14.078 1 44.62 101 ARG B O 1
ATOM 1550 N N . ALA B 1 102 ? -20.828 34.188 12.125 1 42.06 102 ALA B N 1
ATOM 1551 C CA . ALA B 1 102 ? -21.344 35.5 12.461 1 42.06 102 ALA B CA 1
ATOM 1552 C C . ALA B 1 102 ? -22.766 35.438 12.992 1 42.06 102 ALA B C 1
ATOM 1554 O O . ALA B 1 102 ? -23.656 34.906 12.32 1 42.06 102 ALA B O 1
ATOM 1555 N N . SER B 1 103 ? -22.859 35.219 14.297 1 35.47 103 SER B N 1
ATOM 1556 C CA . SER B 1 103 ? -24.062 35.844 14.844 1 35.47 103 SER B CA 1
ATOM 1557 C C . SER B 1 103 ? -24.062 37.344 14.609 1 35.47 103 SER B C 1
ATOM 1559 O O . SER B 1 103 ? -23 38 14.617 1 35.47 103 SER B O 1
#

Sequence (206 aa):
MSKLKVVGEKSLTNSSRVVGLLAQLEKINTDSTESDTARYVTSKILHLAQSQEKTRREMTTKGSTGMEVLLSTLENTKDLQTVLNILSILIELVSSGGGRRASMSKLKVVGEKSLTNSSRVVGLLAQLEKINTDSTESDTARYVTSKILHLAQSQEKTRREMTTKGSTGMEVLLSTLENTKDLQTVLNILSILIELVSSGGGRRAS